Protein 7QF9 (pdb70)

Nearest PDB structures (foldseek):
  5tb5-assembly1_B  TM=9.955E-01  e=6.809E-29  Homo sapiens
  4jhp-assembly1_B  TM=9.923E-01  e=3.975E-28  Homo sapiens
  5e80-assembly2_A  TM=9.710E-01  e=2.250E-28  Homo sapiens
  5t4x-assembly1_A  TM=9.812E-01  e=1.956E-27  Mus musculus
  5x74-assembly1_A  TM=9.659E-01  e=1.649E-27  Homo sapiens

Radius of gyration: 21.94 Å; Cα contacts (8 Å, |Δi|>4): 778; chains: 3; bounding bo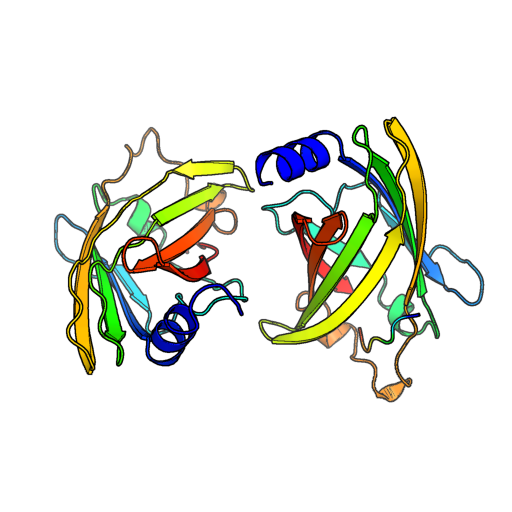x: 53×42×58 Å

Secondary structure (P-SEA, 3-state):
caaaaaaaaaacccccccccccccccccccccccccccccbbbbbbbcccccccbbbbbbbbccccccccccbbbbbbccccccbbbbbbbccccccbbbbbbbbbbbcccccccccccccccbbbbbbbbccccccbbbbbbbbcc/ccccaaaaaaaaaccccbbbbcccccccccccccccccccccbbbbbbbcccccccbbbbbbbbcccccccccbbbbbbbccccccbbbbbbbccccccbbbbbbbbbbbcccccccccccccccbbbbbbbbccccccbbbbbbbbcc/cccccc

Structure (mmCIF, N/CA/C/O backbone):
data_7QF9
#
_entry.id   7QF9
#
_cell.length_a   34.626
_cell.length_b   82.789
_cell.length_c   112.467
_cell.angle_alpha   90.000
_cell.angle_beta   90.000
_cell.angle_gamma   90.000
#
_symmetry.space_group_name_H-M   'P 21 21 21'
#
loop_
_entity.id
_entity.type
_entity.pdbx_description
1 polymer "Retinal rod rhodopsin-sensitive cGMP 3',5'-cyclic phosphodiesterase subunit delta"
2 polymer 'HRas peptide'
3 non-polymer FARNESYL
4 non-polymer O-METHYLCYSTEINE
5 non-polymer 1,2-ETHANEDIOL
6 water water
#
loop_
_atom_site.group_PDB
_atom_site.id
_atom_site.type_symbol
_atom_site.label_atom_id
_atom_site.label_alt_id
_atom_site.label_comp_id
_atom_site.label_asym_id
_atom_site.label_entity_id
_atom_site.label_seq_id
_atom_site.pdbx_PDB_ins_code
_atom_site.Cartn_x
_atom_site.Cartn_y
_atom_site.Cartn_z
_atom_site.occupancy
_atom_site.B_iso_or_equiv
_atom_site.auth_seq_id
_atom_site.auth_comp_id
_atom_site.auth_asym_id
_atom_site.auth_atom_id
_atom_site.pdbx_PDB_model_num
ATOM 1 N N . SER A 1 1 ? 13.251 32.911 -23.418 1.000 82.146 2 SER BBB N 1
ATOM 2 C CA . SER A 1 1 ? 12.755 33.780 -24.523 1.000 86.753 2 SER BBB CA 1
ATOM 3 C C . SER A 1 1 ? 12.091 35.030 -23.940 1.000 87.439 2 SER BBB C 1
ATOM 4 O O . SER A 1 1 ? 12.186 35.239 -22.713 1.000 98.178 2 SER BBB O 1
ATOM 7 N N . ALA A 1 2 ? 11.446 35.822 -24.802 1.000 91.686 3 ALA BBB N 1
ATOM 8 C CA . ALA A 1 2 ? 10.814 37.098 -24.394 1.000 93.750 3 ALA BBB CA 1
ATOM 9 C C . ALA A 1 2 ? 9.719 36.825 -23.358 1.000 95.795 3 ALA BBB C 1
ATOM 10 O O . ALA A 1 2 ? 9.691 37.529 -22.329 1.000 96.822 3 ALA BBB O 1
ATOM 12 N N . LYS A 1 3 ? 8.854 35.842 -23.626 1.000 91.441 4 LYS BBB N 1
ATOM 13 C CA . LYS A 1 3 ? 7.905 35.352 -22.591 1.000 86.316 4 LYS BBB CA 1
ATOM 14 C C . LYS A 1 3 ? 8.697 34.894 -21.361 1.000 85.291 4 LYS BBB C 1
ATOM 15 O O . LYS A 1 3 ? 9.718 34.197 -21.525 1.000 84.028 4 LYS BBB O 1
ATOM 17 N N . ASP A 1 4 ? 8.211 35.283 -20.179 1.000 76.047 5 ASP BBB N 1
ATOM 18 C CA . ASP A 1 4 ? 9.003 35.385 -18.923 1.000 69.277 5 ASP BBB CA 1
ATOM 19 C C . ASP A 1 4 ? 9.987 34.221 -18.773 1.000 66.104 5 ASP BBB C 1
ATOM 20 O O . ASP A 1 4 ? 9.598 33.054 -18.991 1.000 59.920 5 ASP BBB O 1
ATOM 25 N N A GLU A 1 5 ? 11.231 34.540 -18.399 0.500 60.118 6 GLU BBB N 1
ATOM 26 N N B GLU A 1 5 ? 11.228 34.555 -18.403 0.500 60.146 6 GLU BBB N 1
ATOM 27 C CA A GLU A 1 5 ? 12.177 33.513 -17.886 0.500 59.482 6 GLU BBB CA 1
ATOM 28 C CA B GLU A 1 5 ? 12.207 33.572 -17.864 0.500 59.567 6 GLU BBB CA 1
ATOM 29 C C A GLU A 1 5 ? 11.654 32.951 -16.560 0.500 52.530 6 GLU BBB C 1
ATOM 30 C C B GLU A 1 5 ? 11.671 32.973 -16.559 0.500 52.681 6 GLU BBB C 1
ATOM 31 O O A GLU A 1 5 ? 12.122 31.868 -16.156 0.500 47.780 6 GLU BBB O 1
ATOM 32 O O B GLU A 1 5 ? 12.144 31.886 -16.172 0.500 47.745 6 GLU BBB O 1
ATOM 43 N N . ARG A 1 6 ? 10.727 33.661 -15.911 1.000 51.703 7 ARG BBB N 1
ATOM 44 C CA . ARG A 1 6 ? 10.106 33.154 -14.659 1.000 53.924 7 ARG BBB CA 1
ATOM 45 C C . ARG A 1 6 ? 9.389 31.830 -14.938 1.000 46.123 7 ARG BBB C 1
ATOM 46 O O . ARG A 1 6 ? 9.535 30.899 -14.122 1.000 47.159 7 ARG BBB O 1
ATOM 54 N N . ALA A 1 7 ? 8.643 31.752 -16.044 1.000 45.133 8 ALA BBB N 1
ATOM 55 C CA . ALA A 1 7 ? 7.967 30.495 -16.442 1.000 47.328 8 ALA BBB CA 1
ATOM 56 C C . ALA A 1 7 ? 8.998 29.363 -16.487 1.000 44.657 8 ALA BBB C 1
ATOM 57 O O . ALA A 1 7 ? 8.706 28.270 -15.962 1.000 43.230 8 ALA BBB O 1
ATOM 59 N N . ARG A 1 8 ? 10.162 29.626 -17.086 1.000 42.736 9 ARG BBB N 1
ATOM 60 C CA . ARG A 1 8 ? 11.225 28.588 -17.161 1.000 44.605 9 ARG BBB CA 1
ATOM 61 C C . ARG A 1 8 ? 11.800 28.368 -15.759 1.000 37.391 9 ARG BBB C 1
ATOM 62 O O . ARG A 1 8 ? 12.110 27.209 -15.423 1.000 36.950 9 ARG BBB O 1
ATOM 70 N N . GLU A 1 9 ? 11.934 29.441 -14.974 1.000 37.079 10 GLU BBB N 1
ATOM 71 C CA . GLU A 1 9 ? 12.406 29.313 -13.570 1.000 40.278 10 GLU BBB CA 1
ATOM 72 C C . GLU A 1 9 ? 11.456 28.401 -12.787 1.000 35.267 10 GLU BBB C 1
ATOM 73 O O . GLU A 1 9 ? 11.946 27.472 -12.116 1.000 32.321 10 GLU BBB O 1
ATOM 79 N N . ILE A 1 10 ? 10.149 28.664 -12.866 1.000 31.762 11 ILE BBB N 1
ATOM 80 C CA . ILE A 1 10 ? 9.151 27.833 -12.130 1.000 32.522 11 ILE BBB CA 1
ATOM 81 C C . ILE A 1 10 ? 9.312 26.373 -12.563 1.000 32.909 11 ILE BBB C 1
ATOM 82 O O . ILE A 1 10 ? 9.339 25.489 -11.684 1.000 29.365 11 ILE BBB O 1
ATOM 87 N N . LEU A 1 11 ? 9.415 26.137 -13.873 1.000 31.783 12 LEU BBB N 1
ATOM 88 C CA . LEU A 1 11 ? 9.449 24.748 -14.403 1.000 33.276 12 LEU BBB CA 1
ATOM 89 C C . LEU A 1 11 ? 10.677 24.020 -13.845 1.000 32.874 12 LEU BBB C 1
ATOM 90 O O . LEU A 1 11 ? 10.532 22.858 -13.418 1.000 34.302 12 LEU BBB O 1
ATOM 95 N N . ARG A 1 12 ? 11.840 24.676 -13.847 1.000 38.686 13 ARG BBB N 1
ATOM 96 C CA . ARG A 1 12 ? 13.089 24.001 -13.404 1.000 39.745 13 ARG BBB CA 1
ATOM 97 C C . ARG A 1 12 ? 12.985 23.668 -11.913 1.000 34.578 13 ARG BBB C 1
ATOM 98 O O . ARG A 1 12 ? 13.570 22.651 -11.493 1.000 35.135 13 ARG BBB O 1
ATOM 106 N N . GLY A 1 13 ? 12.269 24.495 -11.145 1.000 31.561 14 GLY BBB N 1
ATOM 107 C CA . GLY A 1 13 ? 12.121 24.272 -9.693 1.000 32.514 14 GLY BBB CA 1
ATOM 108 C C . GLY A 1 13 ? 10.935 23.387 -9.355 1.000 33.642 14 GLY BBB C 1
ATOM 109 O O . GLY A 1 13 ? 10.778 23.036 -8.168 1.000 32.687 14 GLY BBB O 1
ATOM 110 N N . PHE A 1 14 ? 10.121 23.037 -10.354 1.000 34.296 15 PHE BBB N 1
ATOM 111 C CA . PHE A 1 14 ? 8.857 22.295 -10.115 1.000 32.902 15 PHE BBB CA 1
ATOM 112 C C . PHE A 1 14 ? 9.111 20.795 -10.286 1.000 38.089 15 PHE BBB C 1
ATOM 113 O O . PHE A 1 14 ? 9.802 20.378 -11.236 1.000 37.644 15 PHE BBB O 1
ATOM 121 N N . LYS A 1 15 ? 8.544 20.018 -9.361 1.000 37.248 16 LYS BBB N 1
ATOM 122 C CA . LYS A 1 15 ? 8.568 18.537 -9.459 1.000 39.093 16 LYS BBB CA 1
ATOM 123 C C . LYS A 1 15 ? 7.195 18.001 -9.048 1.000 38.065 16 LYS BBB C 1
ATOM 124 O O . LYS A 1 15 ? 6.667 18.433 -8.005 1.000 38.138 16 LYS BBB O 1
ATOM 130 N N . LEU A 1 16 ? 6.652 17.089 -9.856 1.000 38.640 17 LEU BBB N 1
ATOM 131 C CA . LEU A 1 16 ? 5.478 16.298 -9.407 1.000 38.434 17 LEU BBB CA 1
ATOM 132 C C . LEU A 1 16 ? 6.000 15.000 -8.790 1.000 36.672 17 LEU BBB C 1
ATOM 133 O O . LEU A 1 16 ? 6.591 14.179 -9.520 1.000 39.168 17 LEU BBB O 1
ATOM 138 N N . ASN A 1 17 ? 5.787 14.850 -7.481 1.000 33.080 18 ASN BBB N 1
ATOM 139 C CA . ASN A 1 17 ? 6.442 13.757 -6.715 1.000 34.669 18 ASN BBB CA 1
ATOM 140 C C . ASN A 1 17 ? 5.661 12.456 -6.915 1.000 37.668 18 ASN BBB C 1
ATOM 141 O O . ASN A 1 17 ? 6.283 11.423 -7.231 1.000 37.976 18 ASN BBB O 1
ATOM 146 N N . TRP A 1 18 ? 4.342 12.520 -6.729 1.000 36.314 19 TRP BBB N 1
ATOM 147 C CA . TRP A 1 18 ? 3.504 11.303 -6.887 1.000 33.278 19 TRP BBB CA 1
ATOM 148 C C . TRP A 1 18 ? 2.063 11.729 -7.164 1.000 35.839 19 TRP BBB C 1
ATOM 149 O O . TRP A 1 18 ? 1.721 12.911 -6.955 1.000 28.834 19 TRP BBB O 1
ATOM 160 N N . MET A 1 19 ? 1.277 10.759 -7.629 1.000 31.434 20 MET BBB N 1
ATOM 161 C CA . MET A 1 19 ? -0.140 11.011 -7.991 1.000 33.584 20 MET BBB CA 1
ATOM 162 C C . MET A 1 19 ? -0.949 9.779 -7.583 1.000 36.583 20 MET BBB C 1
ATOM 163 O O . MET A 1 19 ? -0.437 8.648 -7.708 1.000 34.666 20 MET BBB O 1
ATOM 168 N N . ASN A 1 20 ? -2.167 10.040 -7.107 1.000 33.858 21 ASN BBB N 1
ATOM 169 C CA . ASN A 1 20 ? -3.096 8.950 -6.711 1.000 34.696 21 ASN BBB CA 1
ATOM 170 C C . ASN A 1 20 ? -4.401 9.113 -7.491 1.000 35.693 21 ASN BBB C 1
ATOM 171 O O . ASN A 1 20 ? -4.772 10.259 -7.812 1.000 34.412 21 ASN BBB O 1
ATOM 176 N N . LEU A 1 21 ? -5.052 7.980 -7.764 1.000 31.269 22 LEU BBB N 1
ATOM 177 C CA . LEU A 1 21 ? -6.491 7.968 -8.133 1.000 31.416 22 LEU BBB CA 1
ATOM 178 C C . LEU A 1 21 ? -7.249 7.146 -7.090 1.000 33.546 22 LEU BBB C 1
ATOM 179 O O . LEU A 1 21 ? -6.901 5.966 -6.886 1.000 31.624 22 LEU BBB O 1
ATOM 184 N N . ARG A 1 22 ? -8.240 7.789 -6.470 1.000 32.585 23 ARG BBB N 1
ATOM 185 C CA . ARG A 1 22 ? -9.030 7.135 -5.396 1.000 40.026 23 ARG BBB CA 1
ATOM 186 C C . ARG A 1 22 ? -10.484 6.992 -5.847 1.000 36.379 23 ARG BBB C 1
ATOM 187 O O . ARG A 1 22 ? -10.973 7.860 -6.595 1.000 41.292 23 ARG BBB O 1
ATOM 195 N N . ASP A 1 23 ? -11.124 5.920 -5.378 1.000 42.023 24 ASP BBB N 1
ATOM 196 C CA . ASP A 1 23 ? -12.608 5.848 -5.359 1.000 39.538 24 ASP BBB CA 1
ATOM 197 C C . ASP A 1 23 ? -13.139 6.957 -4.447 1.000 34.769 24 ASP BBB C 1
ATOM 198 O O . ASP A 1 23 ? -12.904 6.885 -3.224 1.000 40.357 24 ASP BBB O 1
ATOM 203 N N . ALA A 1 24 ? -13.827 7.944 -5.026 1.000 38.853 25 ALA BBB N 1
ATOM 204 C CA . ALA A 1 24 ? -14.308 9.113 -4.252 1.000 41.195 25 ALA BBB CA 1
ATOM 205 C C . ALA A 1 24 ? -15.273 8.672 -3.145 1.000 48.636 25 ALA BBB C 1
ATOM 206 O O . ALA A 1 24 ? -15.374 9.395 -2.135 1.000 43.279 25 ALA BBB O 1
ATOM 208 N N . GLU A 1 25 ? -15.960 7.540 -3.327 1.000 47.023 26 GLU BBB N 1
ATOM 209 C CA . GLU A 1 25 ? -17.007 7.109 -2.361 1.000 53.692 26 GLU BBB CA 1
ATOM 210 C C . GLU A 1 25 ? -16.393 6.350 -1.181 1.000 50.617 26 GLU BBB C 1
ATOM 211 O O . GLU A 1 25 ? -16.916 6.493 -0.058 1.000 49.902 26 GLU BBB O 1
ATOM 217 N N . THR A 1 26 ? -15.335 5.572 -1.425 1.000 50.611 27 THR BBB N 1
ATOM 218 C CA . THR A 1 26 ? -14.747 4.695 -0.376 1.000 51.315 27 THR BBB CA 1
ATOM 219 C C . THR A 1 26 ? -13.345 5.149 0.039 1.000 49.155 27 THR BBB C 1
ATOM 220 O O . THR A 1 26 ? -12.963 4.882 1.196 1.000 48.970 27 THR BBB O 1
ATOM 224 N N . GLY A 1 27 ? -12.608 5.795 -0.867 1.000 47.505 28 GLY BBB N 1
ATOM 225 C CA . GLY A 1 27 ? -11.233 6.236 -0.560 1.000 47.155 28 GLY BBB CA 1
ATOM 226 C C . GLY A 1 27 ? -10.188 5.182 -0.883 1.000 45.404 28 GLY BBB C 1
ATOM 227 O O . GLY A 1 27 ? -8.997 5.464 -0.642 1.000 45.084 28 GLY BBB O 1
ATOM 228 N N . LYS A 1 28 ? -10.587 4.024 -1.415 1.000 46.162 29 LYS BBB N 1
ATOM 229 C CA . LYS A 1 28 ? -9.574 3.055 -1.910 1.000 48.873 29 LYS BBB CA 1
ATOM 230 C C . LYS A 1 28 ? -8.691 3.694 -2.986 1.000 40.851 29 LYS BBB C 1
ATOM 231 O O . LYS A 1 28 ? -9.233 4.291 -3.937 1.000 34.619 29 LYS BBB O 1
ATOM 237 N N . ILE A 1 29 ? -7.375 3.548 -2.808 1.000 36.155 30 ILE BBB N 1
ATOM 238 C CA . ILE A 1 29 ? -6.376 3.937 -3.846 1.000 43.633 30 ILE BBB CA 1
ATOM 239 C C . ILE A 1 29 ? -6.424 2.902 -4.972 1.000 46.172 30 ILE BBB C 1
ATOM 240 O O . ILE A 1 29 ? -6.106 1.725 -4.711 1.000 47.226 30 ILE BBB O 1
ATOM 245 N N . LEU A 1 30 ? -6.808 3.341 -6.174 1.000 44.975 31 LEU BBB N 1
ATOM 246 C CA . LEU A 1 30 ? -6.969 2.397 -7.312 1.000 47.677 31 LEU BBB CA 1
ATOM 247 C C . LEU A 1 30 ? -5.698 2.374 -8.163 1.000 46.596 31 LEU BBB C 1
ATOM 248 O O . LEU A 1 30 ? -5.441 1.356 -8.834 1.000 43.184 31 LEU BBB O 1
ATOM 253 N N . TRP A 1 31 ? -4.943 3.473 -8.133 1.000 39.043 32 TRP BBB N 1
ATOM 254 C CA . TRP A 1 31 ? -3.785 3.643 -9.046 1.000 37.625 32 TRP BBB CA 1
ATOM 255 C C . TRP A 1 31 ? -2.851 4.667 -8.404 1.000 39.983 32 TRP BBB C 1
ATOM 256 O O . TRP A 1 31 ? -3.337 5.673 -7.851 1.000 32.280 32 TRP BBB O 1
ATOM 267 N N . GLN A 1 32 ? -1.553 4.380 -8.492 1.000 39.872 33 GLN BBB N 1
ATOM 268 C CA . GLN A 1 32 ? -0.556 5.340 -7.960 1.000 43.199 33 GLN BBB CA 1
ATOM 269 C C . GLN A 1 32 ? 0.660 5.359 -8.884 1.000 43.284 33 GLN BBB C 1
ATOM 270 O O . GLN A 1 32 ? 1.042 4.304 -9.426 1.000 44.971 33 GLN BBB O 1
ATOM 276 N N . GLY A 1 33 ? 1.225 6.558 -9.035 1.000 41.693 34 GLY BBB N 1
ATOM 277 C CA . GLY A 1 33 ? 2.442 6.735 -9.845 1.000 43.003 34 GLY BBB CA 1
ATOM 278 C C . GLY A 1 33 ? 3.410 7.630 -9.101 1.000 45.957 34 GLY BBB C 1
ATOM 279 O O . GLY A 1 33 ? 2.960 8.468 -8.294 1.000 36.223 34 GLY BBB O 1
ATOM 280 N N . THR A 1 34 ? 4.699 7.440 -9.380 1.000 46.611 35 THR BBB N 1
ATOM 281 C CA . THR A 1 34 ? 5.751 8.336 -8.834 1.000 51.541 35 THR BBB CA 1
ATOM 282 C C . THR A 1 34 ? 6.551 8.986 -9.963 1.000 46.782 35 THR BBB C 1
ATOM 283 O O . THR A 1 34 ? 7.547 9.672 -9.664 1.000 50.163 35 THR BBB O 1
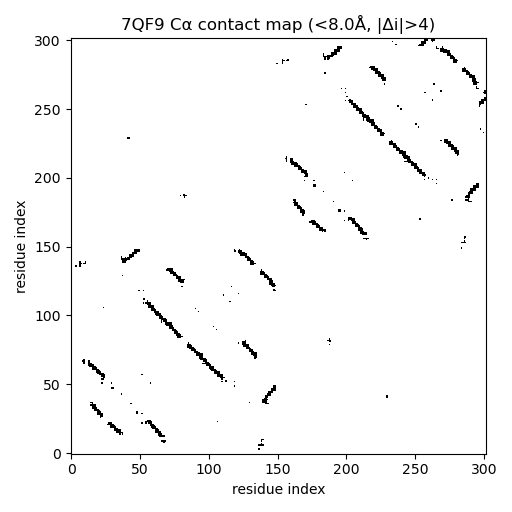ATOM 287 N N . GLU A 1 35 ? 6.122 8.775 -11.209 1.000 47.147 36 GLU BBB N 1
ATOM 288 C CA . GLU A 1 35 ? 6.840 9.384 -12.358 1.000 47.957 36 GLU BBB CA 1
ATOM 289 C C . GLU A 1 35 ? 6.305 10.800 -12.580 1.000 41.368 36 GLU BBB C 1
ATOM 290 O O . GLU A 1 35 ? 5.080 11.009 -12.483 1.000 40.428 36 GLU BBB O 1
ATOM 296 N N . ASP A 1 36 ? 7.224 11.725 -12.867 1.000 37.434 37 ASP BBB N 1
ATOM 297 C CA . ASP A 1 36 ? 6.848 13.143 -13.102 1.000 39.011 37 ASP BBB CA 1
ATOM 298 C C . ASP A 1 36 ? 6.126 13.255 -14.448 1.000 40.706 37 ASP BBB C 1
ATOM 299 O O . ASP A 1 36 ? 6.803 13.460 -15.476 1.000 38.774 37 ASP BBB O 1
ATOM 304 N N . LEU A 1 37 ? 4.797 13.125 -14.425 1.000 38.395 38 LEU BBB N 1
ATOM 305 C CA . LEU A 1 37 ? 3.985 13.164 -15.671 1.000 39.656 38 LEU BBB CA 1
ATOM 306 C C . LEU A 1 37 ? 3.826 14.609 -16.154 1.000 39.505 38 LEU BBB C 1
ATOM 307 O O . LEU A 1 37 ? 3.096 14.815 -17.144 1.000 43.015 38 LEU BBB O 1
ATOM 312 N N . SER A 1 38 ? 4.473 15.566 -15.483 1.000 34.960 39 SER BBB N 1
ATOM 313 C CA . SER A 1 38 ? 4.387 17.006 -15.847 1.000 35.788 39 SER BBB CA 1
ATOM 314 C C . SER A 1 38 ? 5.532 17.411 -16.780 1.000 37.924 39 SER BBB C 1
ATOM 315 O O . SER A 1 38 ? 5.494 18.543 -17.303 1.000 36.654 39 SER BBB O 1
ATOM 318 N N . VAL A 1 39 ? 6.516 16.529 -16.976 1.000 34.769 40 VAL BBB N 1
ATOM 319 C CA . VAL A 1 39 ? 7.704 16.854 -17.820 1.000 37.887 40 VAL BBB CA 1
ATOM 320 C C . VAL A 1 39 ? 7.236 17.098 -19.251 1.000 39.596 40 VAL BBB C 1
ATOM 321 O O . VAL A 1 39 ? 6.627 16.229 -19.871 1.000 37.646 40 VAL BBB O 1
ATOM 325 N N . PRO A 1 40 ? 7.502 18.297 -19.813 1.000 40.446 41 PRO BBB N 1
ATOM 326 C CA . PRO A 1 40 ? 7.089 18.585 -21.185 1.000 41.142 41 PRO BBB CA 1
ATOM 327 C C . PRO A 1 40 ? 7.978 17.896 -22.229 1.000 44.570 41 PRO BBB C 1
ATOM 328 O O . PRO A 1 40 ? 9.083 17.493 -21.913 1.000 39.494 41 PRO BBB O 1
ATOM 332 N N . GLY A 1 41 ? 7.436 17.785 -23.445 1.000 51.095 42 GLY BBB N 1
ATOM 333 C CA . GLY A 1 41 ? 8.223 17.468 -24.653 1.000 50.946 42 GLY BBB CA 1
ATOM 334 C C . GLY A 1 41 ? 8.298 15.975 -24.921 1.000 54.627 42 GLY BBB C 1
ATOM 335 O O . GLY A 1 41 ? 8.906 15.596 -25.941 1.000 52.317 42 GLY BBB O 1
ATOM 336 N N . VAL A 1 42 ? 7.711 15.150 -24.050 1.000 49.084 43 VAL BBB N 1
ATOM 337 C CA . VAL A 1 42 ? 7.644 13.679 -24.293 1.000 48.712 43 VAL BBB CA 1
ATOM 338 C C . VAL A 1 42 ? 6.211 13.216 -24.024 1.000 50.629 43 VAL BBB C 1
ATOM 339 O O . VAL A 1 42 ? 5.541 13.794 -23.145 1.000 41.999 43 VAL BBB O 1
ATOM 343 N N . GLU A 1 43 ? 5.778 12.204 -24.777 1.000 44.448 44 GLU BBB N 1
ATOM 344 C CA . GLU A 1 43 ? 4.452 11.576 -24.545 1.000 47.721 44 GLU BBB CA 1
ATOM 345 C C . GLU A 1 43 ? 4.595 10.545 -23.424 1.000 49.390 44 GLU BBB C 1
ATOM 346 O O . GLU A 1 43 ? 5.051 9.417 -23.696 1.000 46.717 44 GLU BBB O 1
ATOM 352 N N . HIS A 1 44 ? 4.216 10.948 -22.210 1.000 40.231 45 HIS BBB N 1
ATOM 353 C CA . HIS A 1 44 ? 4.123 10.003 -21.067 1.000 39.401 45 HIS BBB CA 1
ATOM 354 C C . HIS A 1 44 ? 3.039 8.956 -21.329 1.000 41.217 45 HIS BBB C 1
ATOM 355 O O . HIS A 1 44 ? 2.109 9.212 -22.120 1.000 38.641 45 HIS BBB O 1
ATOM 362 N N . GLU A 1 45 ? 3.191 7.814 -20.655 1.000 39.387 46 GLU BBB N 1
ATOM 363 C CA . GLU A 1 45 ? 2.141 6.765 -20.623 1.000 43.854 46 GLU BBB CA 1
ATOM 364 C C . GLU A 1 45 ? 1.675 6.576 -19.178 1.000 44.535 46 GLU BBB C 1
ATOM 365 O O . GLU A 1 45 ? 2.507 6.644 -18.252 1.000 44.964 46 GLU BBB O 1
ATOM 371 N N . ALA A 1 46 ? 0.370 6.346 -19.025 1.000 42.499 47 ALA BBB N 1
ATOM 372 C CA . ALA A 1 46 ? -0.221 5.938 -17.730 1.000 39.996 47 ALA BBB CA 1
ATOM 373 C C . ALA A 1 46 ? -1.065 4.683 -17.958 1.000 42.098 47 ALA BBB C 1
ATOM 374 O O . ALA A 1 46 ? -1.936 4.692 -18.852 1.000 44.629 47 ALA BBB O 1
ATOM 376 N N . ARG A 1 47 ? -0.791 3.648 -17.164 1.000 44.047 48 ARG BBB N 1
ATOM 377 C CA . ARG A 1 47 ? -1.580 2.392 -17.228 1.000 47.704 48 ARG BBB CA 1
ATOM 378 C C . ARG A 1 47 ? -2.379 2.261 -15.932 1.000 45.739 48 ARG BBB C 1
ATOM 379 O O . ARG A 1 47 ? -1.799 1.929 -14.879 1.000 46.430 48 ARG BBB O 1
ATOM 387 N N A VAL A 1 48 ? -3.684 2.522 -16.038 0.500 43.073 49 VAL BBB N 1
ATOM 388 N N B VAL A 1 48 ? -3.684 2.524 -16.020 0.500 43.709 49 VAL BBB N 1
ATOM 389 C CA A VAL A 1 48 ? -4.604 2.521 -14.862 0.500 43.635 49 VAL BBB CA 1
ATOM 390 C CA B VAL A 1 48 ? -4.551 2.498 -14.806 0.500 44.745 49 VAL BBB CA 1
ATOM 391 C C A VAL A 1 48 ? -5.503 1.295 -14.976 0.500 46.942 49 VAL BBB C 1
ATOM 392 C C B VAL A 1 48 ? -5.532 1.341 -14.960 0.500 47.208 49 VAL BBB C 1
ATOM 393 O O A VAL A 1 48 ? -5.827 0.863 -16.080 0.500 47.346 49 VAL BBB O 1
ATOM 394 O O B VAL A 1 48 ? -5.944 1.013 -16.071 0.500 46.067 49 VAL BBB O 1
ATOM 401 N N . PRO A 1 49 ? -5.929 0.689 -13.845 1.000 49.011 50 PRO BBB N 1
ATOM 402 C CA . PRO A 1 49 ? -6.827 -0.461 -13.920 1.000 50.314 50 PRO BBB CA 1
ATOM 403 C C . PRO A 1 49 ? -8.194 -0.087 -14.506 1.000 50.451 50 PRO BBB C 1
ATOM 404 O O . PRO A 1 49 ? -8.745 0.939 -14.146 1.000 46.000 50 PRO BBB O 1
ATOM 408 N N . LYS A 1 50 ? -8.686 -0.956 -15.392 1.000 47.988 51 LYS BBB N 1
ATOM 409 C CA . LYS A 1 50 ? -9.999 -0.764 -16.065 1.000 48.120 51 LYS BBB CA 1
ATOM 410 C C . LYS A 1 50 ? -11.110 -0.569 -15.028 1.000 48.812 51 LYS BBB C 1
ATOM 411 O O . LYS A 1 50 ? -12.114 0.089 -15.368 1.000 41.969 51 LYS BBB O 1
ATOM 417 N N . LYS A 1 51 ? -10.945 -1.116 -13.821 1.000 47.926 52 LYS BBB N 1
ATOM 418 C CA . LYS A 1 51 ? -12.002 -1.018 -12.778 1.000 49.629 52 LYS BBB CA 1
ATOM 419 C C . LYS A 1 51 ? -12.291 0.451 -12.455 1.000 48.208 52 LYS BBB C 1
ATOM 420 O O . LYS A 1 51 ? -13.378 0.723 -11.909 1.000 47.385 52 LYS BBB O 1
ATOM 426 N N . ILE A 1 52 ? -11.368 1.365 -12.765 1.000 45.765 53 ILE BBB N 1
ATOM 427 C CA . ILE A 1 52 ? -11.607 2.800 -12.431 1.000 45.954 53 ILE BBB CA 1
ATOM 428 C C . ILE A 1 52 ? -12.870 3.292 -13.147 1.000 46.863 53 ILE BBB C 1
ATOM 429 O O . ILE A 1 52 ? -13.564 4.158 -12.579 1.000 41.724 53 ILE BBB O 1
ATOM 434 N N . LEU A 1 53 ? -13.157 2.763 -14.340 1.000 42.038 54 LEU BBB N 1
ATOM 435 C CA . LEU A 1 53 ? -14.349 3.189 -15.122 1.000 46.619 54 LEU BBB CA 1
ATOM 436 C C . LEU A 1 53 ? -15.634 2.799 -14.380 1.000 44.189 54 LEU BBB C 1
ATOM 437 O O . LEU A 1 53 ? -16.707 3.299 -14.769 1.000 46.639 54 LEU BBB O 1
ATOM 442 N N . LYS A 1 54 ? -15.524 1.946 -13.355 1.000 46.426 55 LYS BBB N 1
ATOM 443 C CA . LYS A 1 54 ? -16.676 1.477 -12.535 1.000 54.247 55 LYS BBB CA 1
ATOM 444 C C . LYS A 1 54 ? -17.114 2.551 -11.534 1.000 59.759 55 LYS BBB C 1
ATOM 445 O O . LYS A 1 54 ? -18.276 2.502 -11.086 1.000 49.570 55 LYS BBB O 1
ATOM 451 N N . CYS A 1 55 ? -16.215 3.475 -11.186 1.000 52.840 56 CYS BBB N 1
ATOM 452 C CA . CYS A 1 55 ? -16.453 4.437 -10.077 1.000 52.542 56 CYS BBB CA 1
ATOM 453 C C . CYS A 1 55 ? -17.435 5.527 -10.515 1.000 50.496 56 CYS BBB C 1
ATOM 454 O O . CYS A 1 55 ? -17.401 5.931 -11.694 1.000 45.205 56 CYS BBB O 1
ATOM 457 N N . LYS A 1 56 ? -18.270 5.978 -9.575 1.000 44.160 57 LYS BBB N 1
ATOM 458 C CA . LYS A 1 56 ? -19.201 7.109 -9.831 1.000 48.568 57 LYS BBB CA 1
ATOM 459 C C . LYS A 1 56 ? -18.411 8.419 -9.870 1.000 44.549 57 LYS BBB C 1
ATOM 460 O O . LYS A 1 56 ? -18.782 9.321 -10.646 1.000 52.839 57 LYS BBB O 1
ATOM 462 N N . ALA A 1 57 ? -17.359 8.511 -9.054 1.000 48.264 58 ALA BBB N 1
ATOM 463 C CA . ALA A 1 57 ? -16.447 9.677 -9.080 1.000 41.221 58 ALA BBB CA 1
ATOM 464 C C . ALA A 1 57 ? -15.082 9.215 -8.576 1.000 40.420 58 ALA BBB C 1
ATOM 465 O O . ALA A 1 57 ? -14.999 8.224 -7.823 1.000 39.734 58 ALA BBB O 1
ATOM 467 N N A VAL A 1 58 ? -14.037 9.917 -9.015 0.500 37.693 59 VAL BBB N 1
ATOM 468 N N B VAL A 1 58 ? -14.044 9.953 -8.976 0.500 37.492 59 VAL BBB N 1
ATOM 469 C CA A VAL A 1 58 ? -12.661 9.605 -8.534 0.500 37.131 59 VAL BBB CA 1
ATOM 470 C CA B VAL A 1 58 ? -12.637 9.619 -8.608 0.500 36.700 59 VAL BBB CA 1
ATOM 471 C C A VAL A 1 58 ? -12.062 10.886 -7.953 0.500 32.879 59 VAL BBB C 1
ATOM 472 C C B VAL A 1 58 ? -11.984 10.872 -8.019 0.500 32.697 59 VAL BBB C 1
ATOM 473 O O A VAL A 1 58 ? -12.379 11.992 -8.435 0.500 34.914 59 VAL BBB O 1
ATOM 474 O O B VAL A 1 58 ? -12.189 11.971 -8.572 0.500 33.940 59 VAL BBB O 1
ATOM 481 N N . SER A 1 59 ? -11.226 10.685 -6.934 1.000 32.490 60 SER BBB N 1
ATOM 482 C CA . SER A 1 59 ? -10.438 11.775 -6.307 1.000 32.471 60 SER BBB CA 1
ATOM 483 C C . SER A 1 59 ? -8.989 11.603 -6.765 1.000 29.772 60 SER BBB C 1
ATOM 484 O O . SER A 1 59 ? -8.402 10.529 -6.527 1.000 29.127 60 SER BBB O 1
ATOM 487 N N . ARG A 1 60 ? -8.459 12.638 -7.419 1.000 28.474 61 ARG BBB N 1
ATOM 488 C CA . ARG A 1 60 ? -7.065 12.603 -7.929 1.000 28.067 61 ARG BBB CA 1
ATOM 489 C C . ARG A 1 60 ? -6.206 13.468 -7.006 1.000 28.863 61 ARG BBB C 1
ATOM 490 O O . ARG A 1 60 ? -6.533 14.657 -6.814 1.000 28.835 61 ARG BBB O 1
ATOM 498 N N . GLU A 1 61 ? -5.153 12.861 -6.456 1.000 25.108 62 GLU BBB N 1
ATOM 499 C CA . GLU A 1 61 ? -4.187 13.609 -5.611 1.000 28.334 62 GLU BBB CA 1
ATOM 500 C C . GLU A 1 61 ? -2.911 13.852 -6.419 1.000 29.256 62 GLU BBB C 1
ATOM 501 O O . GLU A 1 61 ? -2.365 12.884 -6.988 1.000 28.731 62 GLU BBB O 1
ATOM 507 N N . LEU A 1 62 ? -2.480 15.115 -6.450 1.000 27.510 63 LEU BBB N 1
ATOM 508 C CA . LEU A 1 62 ? -1.171 15.500 -7.037 1.000 30.230 63 LEU BBB CA 1
ATOM 509 C C . LEU A 1 62 ? -0.308 16.067 -5.909 1.000 30.933 63 LEU BBB C 1
ATOM 510 O O . LEU A 1 62 ? -0.679 17.114 -5.342 1.000 31.225 63 LEU BBB O 1
ATOM 515 N N . ASN A 1 63 ? 0.794 15.378 -5.610 1.000 28.407 64 ASN BBB N 1
ATOM 516 C CA . ASN A 1 63 ? 1.797 15.905 -4.650 1.000 27.942 64 ASN BBB CA 1
ATOM 517 C C . ASN A 1 63 ? 2.952 16.503 -5.455 1.000 28.254 64 ASN BBB C 1
ATOM 518 O O . ASN A 1 63 ? 3.585 15.767 -6.239 1.000 29.519 64 ASN BBB O 1
ATOM 523 N N . PHE A 1 64 ? 3.194 17.799 -5.258 1.000 27.590 65 PHE BBB N 1
ATOM 524 C CA . PHE A 1 64 ? 4.180 18.529 -6.094 1.000 23.371 65 PHE BBB CA 1
ATOM 525 C C . PHE A 1 64 ? 5.053 19.390 -5.183 1.000 26.918 65 PHE BBB C 1
ATOM 526 O O . PHE A 1 64 ? 4.621 19.816 -4.092 1.000 26.240 65 PHE BBB O 1
ATOM 534 N N . SER A 1 65 ? 6.272 19.624 -5.669 1.000 28.537 66 SER BBB N 1
ATOM 535 C CA . SER A 1 65 ? 7.231 20.549 -5.015 1.000 29.639 66 SER BBB CA 1
ATOM 536 C C . SER A 1 65 ? 7.501 21.708 -5.974 1.000 30.029 66 SER BBB C 1
ATOM 537 O O . SER A 1 65 ? 7.510 21.487 -7.202 1.000 31.884 66 SER BBB O 1
ATOM 540 N N . SER A 1 66 ? 7.710 22.895 -5.403 1.000 29.414 67 SER BBB N 1
ATOM 541 C CA . SER A 1 66 ? 7.994 24.103 -6.218 1.000 29.380 67 SER BBB CA 1
ATOM 542 C C . SER A 1 66 ? 8.973 24.979 -5.436 1.000 28.105 67 SER BBB C 1
ATOM 543 O O . SER A 1 66 ? 8.598 25.484 -4.359 1.000 30.873 67 SER BBB O 1
ATOM 546 N N . THR A 1 67 ? 10.187 25.144 -5.963 1.000 26.412 68 THR BBB N 1
ATOM 547 C CA . THR A 1 67 ? 11.151 26.090 -5.345 1.000 32.741 68 THR BBB CA 1
ATOM 548 C C . THR A 1 67 ? 10.625 27.517 -5.518 1.000 29.863 68 THR BBB C 1
ATOM 549 O O . THR A 1 67 ? 10.825 28.340 -4.606 1.000 33.238 68 THR BBB O 1
ATOM 553 N N . GLU A 1 68 ? 9.975 27.778 -6.655 1.000 31.690 69 GLU BBB N 1
ATOM 554 C CA . GLU A 1 68 ? 9.526 29.153 -6.998 1.000 31.716 69 GLU BBB CA 1
ATOM 555 C C . GLU A 1 68 ? 8.131 29.394 -6.417 1.000 32.833 69 GLU BBB C 1
ATOM 556 O O . GLU A 1 68 ? 7.293 28.470 -6.423 1.000 26.332 69 GLU BBB O 1
ATOM 562 N N . GLN A 1 69 ? 7.927 30.622 -5.935 1.000 30.937 70 GLN BBB N 1
ATOM 563 C CA . GLN A 1 69 ? 6.572 31.102 -5.560 1.000 32.930 70 GLN BBB CA 1
ATOM 564 C C . GLN A 1 69 ? 5.675 31.097 -6.801 1.000 34.655 70 GLN BBB C 1
ATOM 565 O O . GLN A 1 69 ? 6.170 31.364 -7.914 1.000 33.660 70 GLN BBB O 1
ATOM 571 N N . MET A 1 70 ? 4.393 30.800 -6.581 1.000 31.269 71 MET BBB N 1
ATOM 572 C CA . MET A 1 70 ? 3.353 31.019 -7.621 1.000 34.015 71 MET BBB CA 1
ATOM 573 C C . MET A 1 70 ? 2.147 31.699 -6.969 1.000 34.829 71 MET BBB C 1
ATOM 574 O O . MET A 1 70 ? 1.777 31.312 -5.843 1.000 31.866 71 MET BBB O 1
ATOM 579 N N . GLU A 1 71 ? 1.567 32.671 -7.677 1.000 36.148 72 GLU BBB N 1
ATOM 580 C CA . GLU A 1 71 ? 0.449 33.470 -7.110 1.000 37.967 72 GLU BBB CA 1
ATOM 581 C C . GLU A 1 71 ? -0.868 32.711 -7.295 1.000 35.179 72 GLU BBB C 1
ATOM 582 O O . GLU A 1 71 ? -1.700 32.730 -6.367 1.000 36.834 72 GLU BBB O 1
ATOM 588 N N . LYS A 1 72 ? -1.045 32.066 -8.450 1.000 33.945 73 LYS BBB N 1
ATOM 589 C CA . LYS A 1 72 ? -2.318 31.356 -8.744 1.000 34.853 73 LYS BBB CA 1
ATOM 590 C C . LYS A 1 72 ? -1.993 30.120 -9.583 1.000 34.022 73 LYS BBB C 1
ATOM 591 O O . LYS A 1 72 ? -2.186 30.143 -10.816 1.000 31.571 73 LYS BBB O 1
ATOM 597 N N . PHE A 1 73 ? -1.512 29.086 -8.892 1.000 31.255 74 PHE BBB N 1
ATOM 598 C CA . PHE A 1 73 ? -1.199 27.795 -9.553 1.000 28.012 74 PHE BBB CA 1
ATOM 599 C C . PHE A 1 73 ? -2.522 27.152 -9.972 1.000 31.029 74 PHE BBB C 1
ATOM 600 O O . PHE A 1 73 ? -3.424 26.976 -9.130 1.000 25.944 74 PHE BBB O 1
ATOM 608 N N . ARG A 1 74 ? -2.607 26.819 -11.261 1.000 28.651 75 ARG BBB N 1
ATOM 609 C CA . ARG A 1 74 ? -3.827 26.174 -11.805 1.000 28.187 75 ARG BBB CA 1
ATOM 610 C C . ARG A 1 74 ? -3.407 25.337 -13.011 1.000 27.376 75 ARG BBB C 1
ATOM 611 O O . ARG A 1 74 ? -2.255 25.439 -13.477 1.000 26.917 75 ARG BBB O 1
ATOM 619 N N A LEU A 1 75 ? -4.352 24.537 -13.510 0.500 29.194 76 LEU BBB N 1
ATOM 620 N N B LEU A 1 75 ? -4.333 24.507 -13.496 0.500 29.317 76 LEU BBB N 1
ATOM 621 C CA A LEU A 1 75 ? -4.097 23.722 -14.726 0.500 28.737 76 LEU BBB CA 1
ATOM 622 C CA B LEU A 1 75 ? -4.077 23.753 -14.750 0.500 29.676 76 LEU BBB CA 1
ATOM 623 C C A LEU A 1 75 ? -5.368 23.678 -15.575 0.500 28.930 76 LEU BBB C 1
ATOM 624 C C B LEU A 1 75 ? -5.362 23.692 -15.576 0.500 29.313 76 LEU BBB C 1
ATOM 625 O O A LEU A 1 75 ? -6.481 23.801 -15.025 0.500 29.797 76 LEU BBB O 1
ATOM 626 O O B LEU A 1 75 ? -6.470 23.810 -15.014 0.500 30.306 76 LEU BBB O 1
ATOM 635 N N . GLU A 1 76 ? -5.157 23.512 -16.882 1.000 30.054 77 GLU BBB N 1
ATOM 636 C CA . GLU A 1 76 ? -6.259 23.250 -17.840 1.000 29.589 77 GLU BBB CA 1
ATOM 637 C C . GLU A 1 76 ? -5.959 21.902 -18.493 1.000 30.706 77 GLU BBB C 1
ATOM 638 O O . GLU A 1 76 ? -4.823 21.708 -18.971 1.000 31.641 77 GLU BBB O 1
ATOM 644 N N . GLN A 1 77 ? -6.956 21.016 -18.489 1.000 28.954 78 GLN BBB N 1
ATOM 645 C CA . GLN A 1 77 ? -6.772 19.654 -19.051 1.000 27.767 78 GLN BBB CA 1
ATOM 646 C C . GLN A 1 77 ? -7.800 19.458 -20.165 1.000 27.597 78 GLN BBB C 1
ATOM 647 O O . GLN A 1 77 ? -9.014 19.571 -19.902 1.000 34.570 78 GLN BBB O 1
ATOM 653 N N . LYS A 1 78 ? -7.285 19.174 -21.362 1.000 27.809 79 LYS BBB N 1
ATOM 654 C CA . LYS A 1 78 ? -8.142 18.716 -22.485 1.000 30.320 79 LYS BBB CA 1
ATOM 655 C C . LYS A 1 78 ? -7.978 17.201 -22.607 1.000 33.078 79 LYS BBB C 1
ATOM 656 O O . LYS A 1 78 ? -6.828 16.716 -22.625 1.000 30.004 79 LYS BBB O 1
ATOM 662 N N . VAL A 1 79 ? -9.116 16.508 -22.676 1.000 32.065 80 VAL BBB N 1
ATOM 663 C CA . VAL A 1 79 ? -9.127 15.028 -22.858 1.000 31.471 80 VAL BBB CA 1
ATOM 664 C C . VAL A 1 79 ? -9.446 14.743 -24.327 1.000 33.355 80 VAL BBB C 1
ATOM 665 O O . VAL A 1 79 ? -10.541 15.121 -24.789 1.000 32.103 80 VAL BBB O 1
ATOM 669 N N . TYR A 1 80 ? -8.495 14.106 -25.013 1.000 31.098 81 TYR BBB N 1
ATOM 670 C CA . TYR A 1 80 ? -8.617 13.832 -26.468 1.000 34.674 81 TYR BBB CA 1
ATOM 671 C C . TYR A 1 80 ? -8.877 12.342 -26.689 1.000 36.819 81 TYR BBB C 1
ATOM 672 O O . TYR A 1 80 ? -8.228 11.490 -26.050 1.000 31.458 81 TYR BBB O 1
ATOM 681 N N . PHE A 1 81 ? -9.816 12.064 -27.595 1.000 37.361 82 PHE BBB N 1
ATOM 682 C CA . PHE A 1 81 ? -9.994 10.702 -28.160 1.000 34.751 82 PHE BBB CA 1
ATOM 683 C C . PHE A 1 81 ? -9.705 10.745 -29.662 1.000 37.588 82 PHE BBB C 1
ATOM 684 O O . PHE A 1 81 ? -10.475 11.367 -30.419 1.000 34.615 82 PHE BBB O 1
ATOM 692 N N . LYS A 1 82 ? -8.608 10.094 -30.059 1.000 37.123 83 LYS BBB N 1
ATOM 693 C CA . LYS A 1 82 ? -8.130 10.069 -31.469 1.000 36.984 83 LYS BBB CA 1
ATOM 694 C C . LYS A 1 82 ? -8.116 11.489 -32.042 1.000 38.317 83 LYS BBB C 1
ATOM 695 O O . LYS A 1 82 ? -8.508 11.661 -33.214 1.000 43.077 83 LYS BBB O 1
ATOM 701 N N . GLY A 1 83 ? -7.676 12.457 -31.234 1.000 35.384 84 GLY BBB N 1
ATOM 702 C CA . GLY A 1 83 ? -7.470 13.841 -31.703 1.000 39.782 84 GLY BBB CA 1
ATOM 703 C C . GLY A 1 83 ? -8.730 14.682 -31.597 1.000 38.798 84 GLY BBB C 1
ATOM 704 O O . GLY A 1 83 ? -8.687 15.854 -32.019 1.000 43.365 84 GLY BBB O 1
ATOM 705 N N . GLN A 1 84 ? -9.814 14.117 -31.057 1.000 39.290 85 GLN BBB N 1
ATOM 706 C CA . GLN A 1 84 ? -11.058 14.895 -30.812 1.000 39.025 85 GLN BBB CA 1
ATOM 707 C C . GLN A 1 84 ? -11.116 15.272 -29.330 1.000 33.443 85 GLN BBB C 1
ATOM 708 O O . GLN A 1 84 ? -11.051 14.364 -28.478 1.000 36.296 85 GLN BBB O 1
ATOM 714 N N . CYS A 1 85 ? -11.234 16.572 -29.054 1.000 38.092 86 CYS BBB N 1
ATOM 715 C CA . CYS A 1 85 ? -11.327 17.062 -27.654 1.000 37.666 86 CYS BBB CA 1
ATOM 716 C C . CYS A 1 85 ? -12.718 16.731 -27.106 1.000 37.981 86 CYS BBB C 1
ATOM 717 O O . CYS A 1 85 ? -13.704 17.338 -27.570 1.000 42.860 86 CYS BBB O 1
ATOM 720 N N . LEU A 1 86 ? -12.776 15.794 -26.155 1.000 36.894 87 LEU BBB N 1
ATOM 721 C CA . LEU A 1 86 ? -14.071 15.351 -25.570 1.000 41.329 87 LEU BBB CA 1
ATOM 722 C C . LEU A 1 86 ? -14.404 16.207 -24.344 1.000 49.269 87 LEU BBB C 1
ATOM 723 O O . LEU A 1 86 ? -15.594 16.532 -24.159 1.000 42.364 87 LEU BBB O 1
ATOM 728 N N . GLU A 1 87 ? -13.392 16.544 -23.539 1.000 40.728 88 GLU BBB N 1
ATOM 729 C CA . GLU A 1 87 ? -13.643 17.219 -22.239 1.000 42.893 88 GLU BBB CA 1
ATOM 730 C C . GLU A 1 87 ? -12.581 18.298 -22.026 1.000 43.470 88 GLU BBB C 1
ATOM 731 O O . GLU A 1 87 ? -11.423 18.109 -22.450 1.000 33.963 88 GLU BBB O 1
ATOM 737 N N . GLU A 1 88 ? -13.006 19.385 -21.380 1.000 40.075 89 GLU BBB N 1
ATOM 738 C CA . GLU A 1 88 ? -12.065 20.448 -20.940 1.000 43.896 89 GLU BBB CA 1
ATOM 739 C C . GLU A 1 88 ? -12.265 20.682 -19.443 1.000 43.170 89 GLU BBB C 1
ATOM 740 O O . GLU A 1 88 ? -13.375 21.079 -19.035 1.000 40.244 89 GLU BBB O 1
ATOM 746 N N . TRP A 1 89 ? -11.203 20.432 -18.676 1.000 34.374 90 TRP BBB N 1
ATOM 747 C CA A TRP A 1 89 ? -11.257 20.577 -17.198 0.500 33.728 90 TRP BBB CA 1
ATOM 748 C CA B TRP A 1 89 ? -11.237 20.562 -17.195 0.500 34.421 90 TRP BBB CA 1
ATOM 749 C C . TRP A 1 89 ? -10.429 21.790 -16.768 1.000 35.002 90 TRP BBB C 1
ATOM 750 O O . TRP A 1 89 ? -9.419 22.095 -17.433 1.000 33.928 90 TRP BBB O 1
ATOM 771 N N . PHE A 1 90 ? -10.886 22.423 -15.689 1.000 33.345 91 PHE BBB N 1
ATOM 772 C CA . PHE A 1 90 ? -10.133 23.525 -15.040 1.000 32.752 91 PHE BBB CA 1
ATOM 773 C C . PHE A 1 90 ? -10.032 23.218 -13.547 1.000 36.521 91 PHE BBB C 1
ATOM 774 O O . PHE A 1 90 ? -11.053 22.916 -12.897 1.000 31.959 91 PHE BBB O 1
ATOM 782 N N . PHE A 1 91 ? -8.804 23.298 -13.034 1.000 30.427 92 PHE BBB N 1
ATOM 783 C CA . PHE A 1 91 ? -8.561 23.124 -11.580 1.000 32.238 92 PHE BBB CA 1
ATOM 784 C C . PHE A 1 91 ? -7.597 24.210 -11.105 1.000 31.544 92 PHE BBB C 1
ATOM 785 O O . PHE A 1 91 ? -6.592 24.489 -11.788 1.000 29.828 92 PHE BBB O 1
ATOM 793 N N . GLU A 1 92 ? -7.929 24.784 -9.947 1.000 31.583 93 GLU BBB N 1
ATOM 794 C CA . GLU A 1 92 ? -7.077 25.832 -9.330 1.000 33.257 93 GLU BBB CA 1
ATOM 795 C C . GLU A 1 92 ? -6.555 25.328 -7.984 1.000 33.384 93 GLU BBB C 1
ATOM 796 O O . GLU A 1 92 ? -7.356 24.834 -7.166 1.000 34.133 93 GLU BBB O 1
ATOM 802 N N . PHE A 1 93 ? -5.244 25.468 -7.785 1.000 31.971 94 PHE BBB N 1
ATOM 803 C CA . PHE A 1 93 ? -4.635 25.278 -6.444 1.000 33.960 94 PHE BBB CA 1
ATOM 804 C C . PHE A 1 93 ? -4.568 26.612 -5.696 1.000 31.971 94 PHE BBB C 1
ATOM 805 O O . PHE A 1 93 ? -4.950 26.658 -4.510 1.000 34.418 94 PHE BBB O 1
ATOM 813 N N . GLY A 1 94 ? -4.096 27.657 -6.380 1.000 32.549 95 GLY BBB N 1
ATOM 814 C CA . GLY A 1 94 ? -3.940 28.980 -5.747 1.000 32.041 95 GLY BBB CA 1
ATOM 815 C C . GLY A 1 94 ? -2.494 29.271 -5.396 1.000 32.838 95 GLY BBB C 1
ATOM 816 O O . GLY A 1 94 ? -1.587 28.861 -6.148 1.000 31.500 95 GLY BBB O 1
ATOM 817 N N . PHE A 1 95 ? -2.302 29.969 -4.275 1.000 31.467 96 PHE BBB N 1
ATOM 818 C CA . PHE A 1 95 ? -0.958 30.456 -3.872 1.000 29.898 96 PHE BB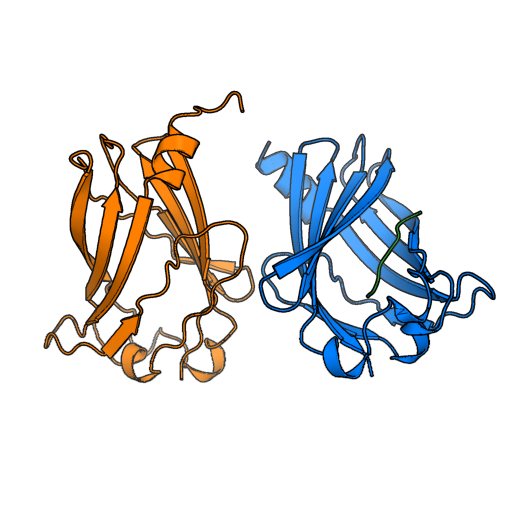B CA 1
ATOM 819 C C . PHE A 1 95 ? -0.068 29.261 -3.522 1.000 27.258 96 PHE BBB C 1
ATOM 820 O O . PHE A 1 95 ? -0.503 28.333 -2.811 1.000 25.644 96 PHE BBB O 1
ATOM 828 N N . VAL A 1 96 ? 1.166 29.315 -4.028 1.000 27.669 97 VAL BBB N 1
ATOM 829 C CA . VAL A 1 96 ? 2.176 28.252 -3.753 1.000 26.260 97 VAL BBB CA 1
ATOM 830 C C . VAL A 1 96 ? 3.344 28.913 -3.022 1.000 29.734 97 VAL BBB C 1
ATOM 831 O O . VAL A 1 96 ? 4.056 29.738 -3.631 1.000 27.528 97 VAL BBB O 1
ATOM 835 N N . ILE A 1 97 ? 3.507 28.543 -1.752 1.000 29.672 98 ILE BBB N 1
ATOM 836 C CA . ILE A 1 97 ? 4.666 29.027 -0.947 1.000 28.561 98 ILE BBB CA 1
ATOM 837 C C . ILE A 1 97 ? 5.945 28.544 -1.620 1.000 29.171 98 ILE BBB C 1
ATOM 838 O O . ILE A 1 97 ? 6.038 27.386 -2.022 1.000 28.371 98 ILE BBB O 1
ATOM 843 N N . PRO A 1 98 ? 6.974 29.408 -1.763 1.000 29.614 99 PRO BBB N 1
ATOM 844 C CA . PRO A 1 98 ? 8.249 28.953 -2.315 1.000 29.349 99 PRO BBB CA 1
ATOM 845 C C . PRO A 1 98 ? 8.867 27.838 -1.460 1.000 30.941 99 PRO BBB C 1
ATOM 846 O O . PRO A 1 98 ? 8.814 27.908 -0.244 1.000 29.750 99 PRO BBB O 1
ATOM 850 N N . ASN A 1 99 ? 9.431 26.842 -2.150 1.000 26.789 100 ASN BBB N 1
ATOM 851 C CA . ASN A 1 99 ? 10.161 25.700 -1.536 1.000 29.116 100 ASN BBB CA 1
ATOM 852 C C . ASN A 1 99 ? 9.184 24.767 -0.815 1.000 29.154 100 ASN BBB C 1
ATOM 853 O O . ASN A 1 99 ? 9.641 23.953 0.012 1.000 27.919 100 ASN BBB O 1
ATOM 858 N N . SER A 1 100 ? 7.892 24.891 -1.126 1.000 28.442 101 SER BBB N 1
ATOM 859 C CA . SER A 1 100 ? 6.827 24.091 -0.468 1.000 27.055 101 SER BBB CA 1
ATOM 860 C C . SER A 1 100 ? 6.666 22.750 -1.188 1.000 26.245 101 SER BBB C 1
ATOM 861 O O . SER A 1 100 ? 6.991 22.647 -2.389 1.000 26.341 101 SER BBB O 1
ATOM 864 N N . THR A 1 101 ? 6.168 21.769 -0.433 1.000 24.845 102 THR BBB N 1
ATOM 865 C CA . THR A 1 101 ? 5.650 20.498 -1.002 1.000 25.097 102 THR BBB CA 1
ATOM 866 C C . THR A 1 101 ? 4.180 20.350 -0.607 1.000 26.390 102 THR BBB C 1
ATOM 867 O O . THR A 1 101 ? 3.875 20.408 0.603 1.000 30.719 102 THR BBB O 1
ATOM 871 N N . ASN A 1 102 ? 3.321 20.177 -1.614 1.000 23.925 103 ASN BBB N 1
ATOM 872 C CA . ASN A 1 102 ? 1.856 20.305 -1.408 1.000 24.090 103 ASN BBB CA 1
ATOM 873 C C . ASN A 1 102 ? 1.157 19.094 -2.025 1.000 25.891 103 ASN BBB C 1
ATOM 874 O O . ASN A 1 102 ? 1.567 18.628 -3.106 1.000 24.907 103 ASN BBB O 1
ATOM 879 N N . THR A 1 103 ? 0.126 18.622 -1.323 1.000 28.212 104 THR BBB N 1
ATOM 880 C CA . THR A 1 103 ? -0.815 17.626 -1.891 1.000 29.562 104 THR BBB CA 1
ATOM 881 C C . THR A 1 103 ? -2.049 18.361 -2.415 1.000 26.554 104 THR BBB C 1
ATOM 882 O O . THR A 1 103 ? -2.704 19.081 -1.635 1.000 28.597 104 THR BBB O 1
ATOM 886 N N . TRP A 1 104 ? -2.327 18.165 -3.704 1.000 25.539 105 TRP BBB N 1
ATOM 887 C CA . TRP A 1 104 ? -3.476 18.825 -4.375 1.000 27.629 105 TRP BBB CA 1
ATOM 888 C C . TRP A 1 104 ? -4.512 17.755 -4.726 1.000 27.357 105 TRP BBB C 1
ATOM 889 O O . TRP A 1 104 ? -4.188 16.826 -5.491 1.000 29.103 105 TRP BBB O 1
ATOM 900 N N . GLN A 1 105 ? -5.711 17.909 -4.162 1.000 27.590 106 GLN BBB N 1
ATOM 901 C CA . GLN A 1 105 ? -6.807 16.927 -4.365 1.000 28.043 106 GLN BBB CA 1
ATOM 902 C C . GLN A 1 105 ? -7.885 17.587 -5.225 1.000 31.301 106 GLN BBB C 1
ATOM 903 O O . GLN A 1 105 ? -8.202 18.771 -4.997 1.000 29.068 106 GLN BBB O 1
ATOM 909 N N . SER A 1 106 ? -8.414 16.822 -6.182 1.000 28.796 107 SER BBB N 1
ATOM 910 C CA . SER A 1 106 ? -9.551 17.284 -7.017 1.000 31.202 107 SER BBB CA 1
ATOM 911 C C . SER A 1 106 ? -10.527 16.121 -7.195 1.000 34.389 107 SER BBB C 1
ATOM 912 O O . SER A 1 106 ? -10.090 14.952 -7.249 1.000 31.953 107 SER BBB O 1
ATOM 915 N N . LEU A 1 107 ? -11.810 16.479 -7.277 1.000 36.468 108 LEU BBB N 1
ATOM 916 C CA . LEU A 1 107 ? -12.887 15.482 -7.508 1.000 37.998 108 LEU BBB CA 1
ATOM 917 C C . LEU A 1 107 ? -13.221 15.474 -9.001 1.000 40.078 108 LEU BBB C 1
ATOM 918 O O . LEU A 1 107 ? -13.504 16.549 -9.566 1.000 42.983 108 LEU BBB O 1
ATOM 923 N N . ILE A 1 108 ? -13.180 14.278 -9.592 1.000 36.039 109 ILE BBB N 1
ATOM 924 C CA . ILE A 1 108 ? -13.571 14.097 -11.020 1.000 42.922 109 ILE BBB CA 1
ATOM 925 C C . ILE A 1 108 ? -14.834 13.236 -11.056 1.000 43.708 109 ILE BBB C 1
ATOM 926 O O . ILE A 1 108 ? -14.750 12.033 -10.741 1.000 43.481 109 ILE BBB O 1
ATOM 931 N N . GLU A 1 109 ? -15.951 13.865 -11.428 1.000 46.059 110 GLU BBB N 1
ATOM 932 C CA . GLU A 1 109 ? -17.240 13.135 -11.530 1.000 51.311 110 GLU BBB CA 1
ATOM 933 C C . GLU A 1 109 ? -17.287 12.364 -12.852 1.000 50.862 110 GLU BBB C 1
ATOM 934 O O . GLU A 1 109 ? -16.961 12.944 -13.907 1.000 54.472 110 GLU BBB O 1
ATOM 940 N N . ALA A 1 110 ? -17.684 11.094 -12.758 1.000 51.505 111 ALA BBB N 1
ATOM 941 C CA . ALA A 1 110 ? -17.727 10.184 -13.926 1.000 60.682 111 ALA BBB CA 1
ATOM 942 C C . ALA A 1 110 ? -19.070 10.330 -14.645 1.000 63.196 111 ALA BBB C 1
ATOM 943 O O . ALA A 1 110 ? -20.091 10.624 -13.990 1.000 61.342 111 ALA BBB O 1
ATOM 945 N N . ALA A 1 111 ? -19.036 10.121 -15.962 1.000 64.630 112 ALA BBB N 1
ATOM 946 C CA . ALA A 1 111 ? -20.273 10.017 -16.770 1.000 73.066 112 ALA BBB CA 1
ATOM 947 C C . ALA A 1 111 ? -20.954 8.683 -16.484 1.000 68.295 112 ALA BBB C 1
ATOM 948 O O . ALA A 1 111 ? -20.313 7.719 -16.071 1.000 66.038 112 ALA BBB O 1
ATOM 950 N N . PRO A 1 112 ? -22.286 8.598 -16.694 1.000 80.019 113 PRO BBB N 1
ATOM 951 C CA . PRO A 1 112 ? -23.006 7.339 -16.505 1.000 81.892 113 PRO BBB CA 1
ATOM 952 C C . PRO A 1 112 ? -22.395 6.171 -17.289 1.000 85.651 113 PRO BBB C 1
ATOM 953 O O . PRO A 1 112 ? -21.926 6.362 -18.397 1.000 72.171 113 PRO BBB O 1
ATOM 957 N N . GLU A 1 113 ? -22.424 4.992 -16.661 1.000 92.168 114 GLU BBB N 1
ATOM 958 C CA . GLU A 1 113 ? -21.988 3.727 -17.310 1.000 91.233 114 GLU BBB CA 1
ATOM 959 C C . GLU A 1 113 ? -22.588 3.638 -18.716 1.000 90.046 114 GLU BBB C 1
ATOM 960 O O . GLU A 1 113 ? -21.875 3.195 -19.638 1.000 79.644 114 GLU BBB O 1
ATOM 962 N N . SER A 1 114 ? -23.852 4.042 -18.869 1.000 92.091 115 SER BBB N 1
ATOM 963 C CA . SER A 1 114 ? -24.582 3.921 -20.159 1.000 90.812 115 SER BBB CA 1
ATOM 964 C C . SER A 1 114 ? -24.088 4.973 -21.159 1.000 86.621 115 SER BBB C 1
ATOM 965 O O . SER A 1 114 ? -24.303 4.772 -22.371 1.000 89.415 115 SER BBB O 1
ATOM 968 N N . GLN A 1 115 ? -23.452 6.047 -20.680 1.000 80.329 116 GLN BBB N 1
ATOM 969 C CA . GLN A 1 115 ? -22.881 7.069 -21.600 1.000 78.693 116 GLN BBB CA 1
ATOM 970 C C . GLN A 1 115 ? -21.367 6.887 -21.752 1.000 79.237 116 GLN BBB C 1
ATOM 971 O O . GLN A 1 115 ? -20.821 7.383 -22.757 1.000 84.863 116 GLN BBB O 1
ATOM 977 N N . MET A 1 116 ? -20.710 6.212 -20.805 1.000 79.215 117 MET BBB N 1
ATOM 978 C CA . MET A 1 116 ? -19.233 6.066 -20.886 1.000 81.718 117 MET BBB CA 1
ATOM 979 C C . MET A 1 116 ? -18.856 4.840 -21.723 1.000 70.426 117 MET BBB C 1
ATOM 980 O O . MET A 1 116 ? -19.563 3.814 -21.676 1.000 69.003 117 MET BBB O 1
ATOM 985 N N . MET A 1 117 ? -17.753 5.002 -22.459 1.000 72.342 118 MET BBB N 1
ATOM 986 C CA . MET A 1 117 ? -17.245 4.026 -23.459 1.000 65.201 118 MET BBB CA 1
ATOM 987 C C . MET A 1 117 ? -16.467 2.909 -22.773 1.000 57.749 118 MET BBB C 1
ATOM 988 O O . MET A 1 117 ? -15.932 3.088 -21.680 1.000 52.733 118 MET BBB O 1
ATOM 993 N N . PRO A 1 118 ? -16.389 1.718 -23.407 1.000 54.499 119 PRO BBB N 1
ATOM 994 C CA . PRO A 1 118 ? -15.704 0.584 -22.789 1.000 52.941 119 PRO BBB CA 1
ATOM 995 C C . PRO A 1 118 ? -14.180 0.756 -22.800 1.000 46.755 119 PRO BBB C 1
ATOM 996 O O . PRO A 1 118 ? -13.650 1.442 -23.656 1.000 44.961 119 PRO BBB O 1
ATOM 1000 N N . ALA A 1 119 ? -13.533 0.114 -21.826 1.000 43.965 120 ALA BBB N 1
ATOM 1001 C CA . ALA A 1 119 ? -12.061 0.152 -21.668 1.000 44.344 120 ALA BBB CA 1
ATOM 1002 C C . ALA A 1 119 ? -11.385 -0.285 -22.972 1.000 40.919 120 ALA BBB C 1
ATOM 1003 O O . ALA A 1 119 ? -10.380 0.345 -23.356 1.000 39.792 120 ALA BBB O 1
ATOM 1005 N N . SER A 1 120 ? -11.913 -1.324 -23.627 1.000 44.208 121 SER BBB N 1
ATOM 1006 C CA . SER A 1 120 ? -11.248 -1.928 -24.812 1.000 45.671 121 SER BBB CA 1
ATOM 1007 C C . SER A 1 120 ? -11.176 -0.893 -25.939 1.000 44.825 121 SER BBB C 1
ATOM 1008 O O . SER A 1 120 ? -10.234 -0.964 -26.752 1.000 47.852 121 SER BBB O 1
ATOM 1011 N N . VAL A 1 121 ? -12.140 0.031 -25.987 1.000 44.314 122 VAL BBB N 1
ATOM 1012 C CA . VAL A 1 121 ? -12.153 1.065 -27.063 1.000 45.275 122 VAL BBB CA 1
ATOM 1013 C C . VAL A 1 121 ? -11.290 2.255 -26.632 1.000 40.311 122 VAL BBB C 1
ATOM 1014 O O . VAL A 1 121 ? -10.639 2.856 -27.509 1.000 40.679 122 VAL BBB O 1
ATOM 1018 N N . LEU A 1 122 ? -11.286 2.581 -25.337 1.000 38.904 123 LEU BBB N 1
ATOM 1019 C CA . LEU A 1 122 ? -10.610 3.815 -24.853 1.000 37.251 123 LEU BBB CA 1
ATOM 1020 C C . LEU A 1 122 ? -9.092 3.607 -24.839 1.000 39.390 123 LEU BBB C 1
ATOM 1021 O O . LEU A 1 122 ? -8.360 4.540 -25.226 1.000 37.193 123 LEU BBB O 1
ATOM 1026 N N . THR A 1 123 ? -8.636 2.433 -24.395 1.000 38.478 124 THR BBB N 1
ATOM 1027 C CA . THR A 1 123 ? -7.214 2.242 -24.003 1.000 38.909 124 THR BBB CA 1
ATOM 1028 C C . THR A 1 123 ? -6.314 2.517 -25.213 1.000 40.024 124 THR BBB C 1
ATOM 1029 O O . THR A 1 123 ? -6.590 1.983 -26.305 1.000 39.033 124 THR BBB O 1
ATOM 1033 N N . GLY A 1 124 ? -5.275 3.329 -25.000 1.000 42.393 125 GLY BBB N 1
ATOM 1034 C CA . GLY A 1 124 ? -4.320 3.694 -26.064 1.000 40.672 125 GLY BBB CA 1
ATOM 1035 C C . GLY A 1 124 ? -4.820 4.816 -26.958 1.000 40.143 125 GLY BBB C 1
ATOM 1036 O O . GLY A 1 124 ? -4.027 5.284 -27.799 1.000 43.296 125 GLY BBB O 1
ATOM 1037 N N . ASN A 1 125 ? -6.074 5.249 -26.799 1.000 38.205 126 ASN BBB N 1
ATOM 1038 C CA . ASN A 1 125 ? -6.673 6.246 -27.730 1.000 38.335 126 ASN BBB CA 1
ATOM 1039 C C . ASN A 1 125 ? -6.969 7.562 -27.007 1.000 35.268 126 ASN BBB C 1
ATOM 1040 O O . ASN A 1 125 ? -7.382 8.529 -27.679 1.000 38.739 126 ASN BBB O 1
ATOM 1045 N N . VAL A 1 126 ? -6.771 7.588 -25.687 1.000 34.908 127 VAL BBB N 1
ATOM 1046 C CA . VAL A 1 126 ? -7.047 8.814 -24.883 1.000 36.386 127 VAL BBB CA 1
ATOM 1047 C C . VAL A 1 126 ? -5.726 9.543 -24.625 1.000 34.559 127 VAL BBB C 1
ATOM 1048 O O . VAL A 1 126 ? -4.775 8.919 -24.111 1.000 34.988 127 VAL BBB O 1
ATOM 1052 N N . ILE A 1 127 ? -5.704 10.827 -24.984 1.000 31.421 128 ILE BBB N 1
ATOM 1053 C CA . ILE A 1 127 ? -4.568 11.728 -24.630 1.000 30.806 128 ILE BBB CA 1
ATOM 1054 C C . ILE A 1 127 ? -5.100 12.792 -23.669 1.000 31.809 128 ILE BBB C 1
ATOM 1055 O O . ILE A 1 127 ? -6.106 13.454 -23.989 1.000 28.828 128 ILE BBB O 1
ATOM 1060 N N . ILE A 1 128 ? -4.425 12.928 -22.526 1.000 30.766 129 ILE BBB N 1
ATOM 1061 C CA . ILE A 1 128 ? -4.675 14.085 -21.619 1.000 29.223 129 ILE BBB CA 1
ATOM 1062 C C . ILE A 1 128 ? -3.564 15.110 -21.851 1.000 30.153 129 ILE BBB C 1
ATOM 1063 O O . ILE A 1 128 ? -2.386 14.796 -21.585 1.000 31.599 129 ILE BBB O 1
ATOM 1068 N N . GLU A 1 129 ? -3.967 16.286 -22.333 1.000 29.035 130 GLU BBB N 1
ATOM 1069 C CA . GLU A 1 129 ? -3.027 17.427 -22.467 1.000 29.456 130 GLU BBB CA 1
ATOM 1070 C C . GLU A 1 129 ? -3.255 18.353 -21.272 1.000 31.020 130 GLU BBB C 1
ATOM 1071 O O . GLU A 1 129 ? -4.383 18.854 -21.099 1.000 30.885 130 GLU BBB O 1
ATOM 1077 N N . THR A 1 130 ? -2.199 18.547 -20.480 1.000 29.629 131 THR BBB N 1
ATOM 1078 C CA . THR A 1 130 ? -2.276 19.395 -19.265 1.000 28.231 131 THR BBB CA 1
ATOM 1079 C C . THR A 1 130 ? -1.413 20.640 -19.479 1.000 27.577 131 THR BBB C 1
ATOM 1080 O O . THR A 1 130 ? -0.205 20.502 -19.760 1.000 26.605 131 THR BBB O 1
ATOM 1084 N N . LYS A 1 131 ? -2.045 21.807 -19.346 1.000 26.817 132 LYS BBB N 1
ATOM 1085 C CA . LYS A 1 131 ? -1.293 23.087 -19.307 1.000 27.390 132 LYS BBB CA 1
ATOM 1086 C C . LYS A 1 131 ? -1.192 23.541 -17.850 1.000 28.721 132 LYS BBB C 1
ATOM 1087 O O . LYS A 1 131 ? -2.240 23.711 -17.195 1.000 29.195 132 LYS BBB O 1
ATOM 1093 N N . PHE A 1 132 ? 0.044 23.720 -17.380 1.000 30.507 133 PHE BBB N 1
ATOM 1094 C CA . PHE A 1 132 ? 0.300 24.224 -16.007 1.000 28.436 133 PHE BBB CA 1
ATOM 1095 C C . PHE A 1 132 ? 0.471 25.742 -16.072 1.000 28.551 133 PHE BBB C 1
ATOM 1096 O O . PHE A 1 132 ? 1.296 26.233 -16.867 1.000 31.274 133 PHE BBB O 1
ATOM 1104 N N . PHE A 1 133 ? -0.302 26.448 -15.246 1.000 28.229 134 PHE BBB N 1
ATOM 1105 C CA . PHE A 1 133 ? -0.305 27.933 -15.253 1.000 30.050 134 PHE BBB CA 1
ATOM 1106 C C . PHE A 1 133 ? 0.054 28.476 -13.869 1.000 30.084 134 PHE BBB C 1
ATOM 1107 O O . PHE A 1 133 ? -0.288 27.866 -12.838 1.000 29.781 134 PHE BBB O 1
ATOM 1115 N N . ASP A 1 134 ? 0.728 29.627 -13.893 1.000 30.378 135 ASP BBB N 1
ATOM 1116 C CA . ASP A 1 134 ? 0.696 30.588 -12.760 1.000 33.565 135 ASP BBB CA 1
ATOM 1117 C C . ASP A 1 134 ? -0.115 31.798 -13.230 1.000 39.398 135 ASP BBB C 1
ATOM 1118 O O . ASP A 1 134 ? 0.463 32.680 -13.896 1.000 33.878 135 ASP BBB O 1
ATOM 1123 N N . ASP A 1 135 ? -1.407 31.806 -12.892 1.000 34.643 136 ASP BBB N 1
ATOM 1124 C CA . ASP A 1 135 ? -2.363 32.812 -13.425 1.000 40.061 136 ASP BBB CA 1
ATOM 1125 C C . ASP A 1 135 ? -2.396 32.700 -14.953 1.000 36.949 136 ASP BBB C 1
ATOM 1126 O O . ASP A 1 135 ? -3.016 31.749 -15.468 1.000 35.646 136 ASP BBB O 1
ATOM 1131 N N . ASP A 1 136 ? -1.746 33.642 -15.641 1.000 39.219 137 ASP BBB N 1
ATOM 1132 C CA . ASP A 1 136 ? -1.712 33.657 -17.128 1.000 41.028 137 ASP BBB CA 1
ATOM 1133 C C . ASP A 1 136 ? -0.366 33.138 -17.641 1.000 43.404 137 ASP BBB C 1
ATOM 1134 O O . ASP A 1 136 ? -0.213 33.026 -18.874 1.000 50.336 137 ASP BBB O 1
ATOM 1139 N N . LEU A 1 137 ? 0.571 32.834 -16.739 1.000 39.740 138 LEU BBB N 1
ATOM 1140 C CA . LEU A 1 137 ? 1.916 32.367 -17.168 1.000 41.126 138 LEU BBB CA 1
ATOM 1141 C C . LEU A 1 137 ? 1.833 30.870 -17.479 1.000 39.330 138 LEU BBB C 1
ATOM 1142 O O . LEU A 1 137 ? 1.619 30.076 -16.543 1.000 33.975 138 LEU BBB O 1
ATOM 1147 N N . LEU A 1 138 ? 1.999 30.520 -18.756 1.000 39.339 139 LEU BBB N 1
ATOM 1148 C CA . LEU A 1 138 ? 2.086 29.090 -19.152 1.000 38.417 139 LEU BBB CA 1
ATOM 1149 C C . LEU A 1 138 ? 3.450 28.552 -18.719 1.000 42.673 139 LEU BBB C 1
ATOM 1150 O O . LEU A 1 138 ? 4.480 28.992 -19.269 1.000 42.705 139 LEU BBB O 1
ATOM 1155 N N . VAL A 1 139 ? 3.430 27.628 -17.757 1.000 34.161 140 VAL BBB N 1
ATOM 1156 C CA . VAL A 1 139 ? 4.704 27.099 -17.189 1.000 37.138 140 VAL BBB CA 1
ATOM 1157 C C . VAL A 1 139 ? 5.168 25.899 -18.016 1.000 38.862 140 VAL BBB C 1
ATOM 1158 O O . VAL A 1 139 ? 6.368 25.827 -18.345 1.000 41.458 140 VAL BBB O 1
ATOM 1162 N N . SER A 1 140 ? 4.240 24.995 -18.332 1.000 34.371 141 SER BBB N 1
ATOM 1163 C CA . SER A 1 140 ? 4.594 23.782 -19.109 1.000 39.869 141 SER BBB CA 1
ATOM 1164 C C . SER A 1 140 ? 3.311 23.204 -19.703 1.000 38.255 141 SER BBB C 1
ATOM 1165 O O . SER A 1 140 ? 2.209 23.443 -19.168 1.000 33.296 141 SER BBB O 1
ATOM 1168 N N . THR A 1 141 ? 3.505 22.460 -20.790 1.000 36.090 142 THR BBB N 1
ATOM 1169 C CA . THR A 1 141 ? 2.419 21.638 -21.377 1.000 35.386 142 THR BBB CA 1
ATOM 1170 C C . THR A 1 141 ? 2.926 20.196 -21.415 1.000 35.252 142 THR BBB C 1
ATOM 1171 O O . THR A 1 141 ? 4.053 19.970 -21.896 1.000 35.608 142 THR BBB O 1
ATOM 1175 N N . SER A 1 142 ? 2.105 19.276 -20.908 1.000 31.249 143 SER BBB N 1
ATOM 1176 C CA . SER A 1 142 ? 2.480 17.840 -20.881 1.000 31.611 143 SER BBB CA 1
ATOM 1177 C C . SER A 1 142 ? 1.349 17.031 -21.516 1.000 29.588 143 SER BBB C 1
ATOM 1178 O O . SER A 1 142 ? 0.182 17.469 -21.484 1.000 29.562 143 SER BBB O 1
ATOM 1181 N N . ARG A 1 143 ? 1.732 15.885 -22.080 1.000 30.765 144 ARG BBB N 1
ATOM 1182 C CA . ARG A 1 143 ? 0.749 14.975 -22.720 1.000 34.702 144 ARG BBB CA 1
ATOM 1183 C C . ARG A 1 143 ? 0.942 13.578 -22.132 1.000 34.029 144 ARG BBB C 1
ATOM 1184 O O . ARG A 1 143 ? 2.093 13.112 -22.026 1.000 33.467 144 ARG BBB O 1
ATOM 1192 N N . VAL A 1 144 ? -0.180 12.961 -21.761 1.000 32.711 145 VAL BBB N 1
ATOM 1193 C CA . VAL A 1 144 ? -0.151 11.581 -21.200 1.000 31.285 145 VAL BBB CA 1
ATOM 1194 C C . VAL A 1 144 ? -1.121 10.731 -22.017 1.000 36.215 145 VAL BBB C 1
ATOM 1195 O O . VAL A 1 144 ? -2.310 11.090 -22.135 1.000 34.507 145 VAL BBB O 1
ATOM 1199 N N A ARG A 1 145 ? -0.603 9.626 -22.560 0.500 34.387 146 ARG BBB N 1
ATOM 1200 N N B ARG A 1 145 ? -0.604 9.630 -22.569 0.500 34.124 146 ARG BBB N 1
ATOM 1201 C CA A ARG A 1 145 ? -1.459 8.631 -23.255 0.500 34.103 146 ARG BBB CA 1
ATOM 1202 C CA B ARG A 1 145 ? -1.474 8.643 -23.257 0.500 33.505 146 ARG BBB CA 1
ATOM 1203 C C A ARG A 1 145 ? -1.984 7.616 -22.236 0.500 33.841 146 ARG BBB C 1
ATOM 1204 C C B ARG A 1 145 ? -1.986 7.625 -22.235 0.500 33.599 146 ARG BBB C 1
ATOM 1205 O O A ARG A 1 145 ? -1.172 7.073 -21.460 0.500 35.723 146 ARG BBB O 1
ATOM 1206 O O B ARG A 1 145 ? -1.169 7.091 -21.457 0.500 35.680 146 ARG BBB O 1
ATOM 1221 N N . LEU A 1 146 ? -3.299 7.382 -22.257 1.000 34.654 147 LEU BBB N 1
ATOM 1222 C CA . LEU A 1 146 ? -3.960 6.550 -21.220 1.000 34.948 147 LEU BBB CA 1
ATOM 1223 C C . LEU A 1 146 ? -4.154 5.132 -21.757 1.000 38.137 147 LEU BBB C 1
ATOM 1224 O O . LEU A 1 146 ? -4.669 4.971 -22.882 1.000 39.755 147 LEU BBB O 1
ATOM 1229 N N . PHE A 1 147 ? -3.750 4.166 -20.932 1.000 36.800 148 PHE BBB N 1
ATOM 1230 C CA . PHE A 1 147 ? -4.064 2.734 -21.162 1.000 42.607 148 PHE BBB CA 1
ATOM 1231 C C . PHE A 1 147 ? -4.896 2.236 -19.981 1.000 40.760 148 PHE BBB C 1
ATOM 1232 O O . PHE A 1 147 ? -4.538 2.478 -18.811 1.000 47.711 148 PHE BBB O 1
ATOM 1240 N N . TYR A 1 148 ? -5.991 1.554 -20.318 1.000 39.177 149 TYR BBB N 1
ATOM 1241 C CA . TYR A 1 148 ? -6.881 0.948 -19.295 1.000 41.595 149 TYR BBB CA 1
ATOM 1242 C C . TYR A 1 148 ? -6.617 -0.558 -19.256 1.000 47.869 149 TYR BBB C 1
ATOM 1243 O O . TYR A 1 148 ? -6.980 -1.269 -20.214 1.000 49.608 149 TYR BBB O 1
ATOM 1252 N N . VAL A 1 149 ? -5.993 -1.006 -18.164 1.000 49.424 150 VAL BBB N 1
ATOM 1253 C CA . VAL A 1 149 ? -5.434 -2.389 -18.083 1.000 51.270 150 VAL BBB CA 1
ATOM 1254 C C . VAL A 1 149 ? -6.119 -3.154 -16.945 1.000 47.842 150 VAL BBB C 1
ATOM 1255 O O . VAL A 1 149 ? -7.161 -2.747 -16.433 1.000 55.122 150 VAL BBB O 1
ATOM 1259 N N . LYS B 1 3 ? -3.248 34.201 -34.781 1.000 93.892 4 LYS AAA N 1
ATOM 1260 C CA . LYS B 1 3 ? -2.282 33.146 -35.200 1.000 91.383 4 LYS AAA CA 1
ATOM 1261 C C . LYS B 1 3 ? -2.976 31.781 -35.200 1.000 85.355 4 LYS AAA C 1
ATOM 1262 O O . LYS B 1 3 ? -2.879 31.064 -36.216 1.000 79.425 4 LYS AAA O 1
ATOM 1268 N N . ASP B 1 4 ? -3.645 31.445 -34.094 1.000 86.810 5 ASP AAA N 1
ATOM 1269 C CA . ASP B 1 4 ? -4.140 30.061 -33.866 1.000 88.839 5 ASP AAA CA 1
ATOM 1270 C C . ASP B 1 4 ? -5.249 29.708 -34.863 1.000 84.138 5 ASP AAA C 1
ATOM 1271 O O . ASP B 1 4 ? -5.438 28.500 -35.104 1.000 86.101 5 ASP AAA O 1
ATOM 1276 N N . GLU B 1 5 ? -5.955 30.696 -35.422 1.000 85.154 6 GLU AAA N 1
ATOM 1277 C CA . GLU B 1 5 ? -7.012 30.380 -36.420 1.000 83.942 6 GLU AAA CA 1
ATOM 1278 C C . GLU B 1 5 ? -6.442 30.421 -37.842 1.000 73.198 6 GLU AAA C 1
ATOM 1279 O O . GLU B 1 5 ? -7.006 29.734 -38.716 1.000 70.014 6 GLU AAA O 1
ATOM 1285 N N . ARG B 1 6 ? -5.372 31.188 -38.062 1.000 70.402 7 ARG AAA N 1
ATOM 1286 C CA . ARG B 1 6 ? -4.601 31.069 -39.329 1.000 65.553 7 ARG AAA CA 1
ATOM 1287 C C . ARG B 1 6 ? -4.051 29.643 -39.434 1.000 64.127 7 ARG AAA C 1
ATOM 1288 O O . ARG B 1 6 ? -4.183 29.032 -40.513 1.000 57.482 7 ARG AAA O 1
ATOM 1296 N N . ALA B 1 7 ? -3.460 29.142 -38.345 1.000 60.503 8 ALA AAA N 1
ATOM 1297 C CA . ALA B 1 7 ? -2.961 27.748 -38.281 1.000 62.617 8 ALA AAA CA 1
ATOM 1298 C C . ALA B 1 7 ? -4.111 26.781 -38.581 1.000 58.526 8 ALA AAA C 1
ATOM 1299 O O . ALA B 1 7 ? -3.892 25.820 -39.344 1.000 50.713 8 ALA AAA O 1
ATOM 1301 N N . ARG B 1 8 ? -5.288 27.029 -38.002 1.000 59.391 9 ARG AAA N 1
ATOM 1302 C CA . ARG B 1 8 ? -6.448 26.121 -38.205 1.000 63.935 9 ARG AAA CA 1
ATOM 1303 C C . ARG B 1 8 ? -6.945 26.246 -39.649 1.000 57.896 9 ARG AAA C 1
ATOM 1304 O O . ARG B 1 8 ? -7.381 25.224 -40.214 1.000 57.033 9 ARG AAA O 1
ATOM 1312 N N . GLU B 1 9 ? -6.881 27.451 -40.221 1.000 52.033 10 GLU AAA N 1
ATOM 1313 C CA . GLU B 1 9 ? -7.231 27.645 -41.653 1.000 58.458 10 GLU AAA CA 1
ATOM 1314 C C . GLU B 1 9 ? -6.325 26.767 -42.521 1.000 49.824 10 GLU AAA C 1
ATOM 1315 O O . GLU B 1 9 ? -6.854 25.990 -43.342 1.000 44.343 10 GLU AAA O 1
ATOM 1321 N N . ILE B 1 10 ? -5.009 26.895 -42.339 1.000 47.419 11 ILE AAA N 1
ATOM 1322 C CA . ILE B 1 10 ? -4.029 26.130 -43.166 1.000 46.408 11 ILE AAA CA 1
ATOM 1323 C C . ILE B 1 10 ? -4.291 24.632 -42.981 1.000 44.734 11 ILE AAA C 1
ATOM 1324 O O . ILE B 1 10 ? -4.313 23.903 -43.993 1.000 39.035 11 ILE AAA O 1
ATOM 1329 N N . LEU B 1 11 ? -4.485 24.197 -41.733 1.000 47.883 12 LEU AAA N 1
ATOM 1330 C CA . LEU B 1 11 ? -4.615 22.745 -41.438 1.000 47.985 12 LEU AAA CA 1
ATOM 1331 C C . LEU B 1 11 ? -5.847 22.186 -42.156 1.000 41.695 12 LEU AAA C 1
ATOM 1332 O O . LEU B 1 11 ? -5.732 21.104 -42.766 1.000 38.984 12 LEU AAA O 1
ATOM 1337 N N . ARG B 1 12 ? -6.979 22.893 -42.089 1.000 48.001 13 ARG AAA N 1
ATOM 1338 C CA . ARG B 1 12 ? -8.243 22.377 -42.680 1.000 47.434 13 ARG AAA CA 1
ATOM 1339 C C . ARG B 1 12 ? -8.084 22.264 -44.200 1.000 43.216 13 ARG AAA C 1
ATOM 1340 O O . ARG B 1 12 ? -8.688 21.346 -44.789 1.000 41.661 13 ARG AAA O 1
ATOM 1342 N N . GLY B 1 13 ? -7.301 23.161 -44.808 1.000 44.354 14 GLY AAA N 1
ATOM 1343 C CA . GLY B 1 13 ? -7.135 23.194 -46.275 1.000 48.619 14 GLY AAA CA 1
ATOM 1344 C C . GLY B 1 13 ? -5.998 22.312 -46.758 1.000 47.517 14 GLY AAA C 1
ATOM 1345 O O . GLY B 1 13 ? -5.863 22.151 -47.987 1.000 41.767 14 GLY AAA O 1
ATOM 1346 N N . PHE B 1 14 ? -5.205 21.759 -45.836 1.000 42.486 15 PHE AAA N 1
ATOM 1347 C CA . PHE B 1 14 ? -3.988 20.993 -46.210 1.000 44.680 15 PHE AAA CA 1
ATOM 1348 C C . PHE B 1 14 ? -4.330 19.504 -46.302 1.000 43.857 15 PHE AAA C 1
ATOM 1349 O O . PHE B 1 14 ? -5.047 18.969 -45.433 1.000 49.533 15 PHE AAA O 1
ATOM 1357 N N . LYS B 1 15 ? -3.809 18.866 -47.351 1.000 43.737 16 LYS AAA N 1
ATOM 1358 C CA . LYS B 1 15 ? -3.914 17.392 -47.494 1.000 45.875 16 LYS AAA CA 1
ATOM 1359 C C . LYS B 1 15 ? -2.567 16.845 -47.971 1.000 50.144 16 LYS AAA C 1
ATOM 1360 O O . LYS B 1 15 ? -1.986 17.408 -48.920 1.000 37.874 16 LYS AAA O 1
ATOM 1366 N N . LEU B 1 16 ? -2.108 15.777 -47.316 1.000 42.291 17 LEU AAA N 1
ATOM 1367 C CA . LEU B 1 16 ? -0.936 14.999 -47.797 1.000 42.065 17 LEU AAA CA 1
ATOM 1368 C C . LEU B 1 16 ? -1.460 13.836 -48.641 1.000 38.659 17 LEU AAA C 1
ATOM 1369 O O . LEU B 1 16 ? -2.087 12.921 -48.073 1.000 42.899 17 LEU AAA O 1
ATOM 1374 N N . ASN B 1 17 ? -1.209 13.894 -49.951 1.000 38.481 18 ASN AAA N 1
ATOM 1375 C CA . ASN B 1 17 ? -1.871 12.965 -50.905 1.000 37.512 18 ASN AAA CA 1
ATOM 1376 C C . ASN B 1 17 ? -1.142 11.620 -50.913 1.000 39.555 18 ASN AAA C 1
ATOM 1377 O O . ASN B 1 17 ? -1.807 10.575 -50.767 1.000 37.020 18 ASN AAA O 1
ATOM 1382 N N . TRP B 1 18 ? 0.180 11.658 -51.087 1.000 33.801 19 TRP AAA N 1
ATOM 1383 C CA . TRP B 1 18 ? 0.967 10.398 -51.102 1.000 30.776 19 TRP AAA CA 1
ATOM 1384 C C . TRP B 1 18 ? 2.410 10.718 -50.716 1.000 29.575 19 TRP AAA C 1
ATOM 1385 O O . TRP B 1 18 ? 2.815 11.895 -50.781 1.000 27.588 19 TRP AAA O 1
ATOM 1396 N N . MET B 1 19 ? 3.128 9.667 -50.319 1.000 26.891 20 MET AAA N 1
ATOM 1397 C CA . MET B 1 19 ? 4.548 9.820 -49.920 1.000 27.525 20 MET AAA CA 1
ATOM 1398 C C . MET B 1 19 ? 5.270 8.525 -50.295 1.000 28.953 20 MET AAA C 1
ATOM 1399 O O . MET B 1 19 ? 4.676 7.435 -50.175 1.000 29.416 20 MET AAA O 1
ATOM 1404 N N . ASN B 1 20 ? 6.512 8.674 -50.756 1.000 27.496 21 ASN AAA N 1
ATOM 1405 C CA . ASN B 1 20 ? 7.349 7.488 -51.076 1.000 30.300 21 ASN AAA CA 1
ATOM 1406 C C . ASN B 1 20 ? 8.719 7.663 -50.418 1.000 31.682 21 ASN AAA C 1
ATOM 1407 O O . ASN B 1 20 ? 9.120 8.807 -50.118 1.000 28.851 21 ASN AAA O 1
ATOM 1412 N N . LEU B 1 21 ? 9.388 6.528 -50.207 1.000 28.555 22 LEU AAA N 1
ATOM 1413 C CA . LEU B 1 21 ? 10.842 6.506 -49.904 1.000 30.878 22 LEU AAA CA 1
ATOM 1414 C C . LEU B 1 21 ? 11.562 5.769 -51.033 1.000 34.365 22 LEU AAA C 1
ATOM 1415 O O . LEU B 1 21 ? 11.196 4.614 -51.337 1.000 31.953 22 LEU AAA O 1
ATOM 1420 N N . ARG B 1 22 ? 12.547 6.447 -51.624 1.000 34.814 23 ARG AAA N 1
ATOM 1421 C CA . ARG B 1 22 ? 13.301 5.873 -52.768 1.000 34.749 23 ARG AAA CA 1
ATOM 1422 C C . ARG B 1 22 ? 14.768 5.675 -52.381 1.000 34.796 23 ARG AAA C 1
ATOM 1423 O O . ARG B 1 22 ? 15.306 6.471 -51.586 1.000 30.900 23 ARG AAA O 1
ATOM 1431 N N . ASP B 1 23 ? 15.368 4.634 -52.962 1.000 33.152 24 ASP AAA N 1
ATOM 1432 C CA . ASP B 1 23 ? 16.848 4.513 -53.029 1.000 37.770 24 ASP AAA CA 1
ATOM 1433 C C . ASP B 1 23 ? 17.401 5.668 -53.869 1.000 37.987 24 ASP AAA C 1
ATOM 1434 O O . ASP B 1 23 ? 17.165 5.674 -55.094 1.000 38.198 24 ASP AAA O 1
ATOM 1439 N N . ALA B 1 24 ? 18.111 6.602 -53.230 1.000 39.334 25 ALA AAA N 1
ATOM 1440 C CA . ALA B 1 24 ? 18.626 7.808 -53.921 1.000 42.255 25 ALA AAA CA 1
ATOM 1441 C C . ALA B 1 24 ? 19.593 7.420 -55.044 1.000 41.774 25 ALA AAA C 1
ATOM 1442 O O . ALA B 1 24 ? 19.726 8.215 -55.995 1.000 46.507 25 ALA AAA O 1
ATOM 1444 N N . GLU B 1 25 ? 20.242 6.255 -54.950 1.000 48.201 26 GLU AAA N 1
ATOM 1445 C CA . GLU B 1 25 ? 21.310 5.892 -55.920 1.000 50.711 26 GLU AAA CA 1
ATOM 1446 C C . GLU B 1 25 ? 20.688 5.421 -57.238 1.000 50.167 26 GLU AAA C 1
ATOM 1447 O O . GLU B 1 25 ? 21.268 5.705 -58.305 1.000 48.693 26 GLU AAA O 1
ATOM 1453 N N . THR B 1 26 ? 19.551 4.723 -57.157 1.000 46.409 27 THR AAA N 1
ATOM 1454 C CA . THR B 1 26 ? 18.911 4.117 -58.355 1.000 48.390 27 THR AAA CA 1
ATOM 1455 C C . THR B 1 26 ? 17.565 4.775 -58.672 1.000 46.459 27 THR AAA C 1
ATOM 1456 O O . THR B 1 26 ? 17.159 4.736 -59.851 1.000 44.673 27 THR AAA O 1
ATOM 1460 N N . GLY B 1 27 ? 16.901 5.346 -57.663 1.000 40.117 28 GLY AAA N 1
ATOM 1461 C CA . GLY B 1 27 ? 15.543 5.891 -57.853 1.000 40.146 28 GLY AAA CA 1
ATOM 1462 C C . GLY B 1 27 ? 14.477 4.829 -57.658 1.000 40.362 28 GLY AAA C 1
ATOM 1463 O O . GLY B 1 27 ? 13.284 5.165 -57.792 1.000 39.005 28 GLY AAA O 1
ATOM 1464 N N . LYS B 1 28 ? 14.886 3.597 -57.345 1.000 39.906 29 LYS AAA N 1
ATOM 1465 C CA . LYS B 1 28 ? 13.906 2.528 -57.017 1.000 43.892 29 LYS AAA CA 1
ATOM 1466 C C . LYS B 1 28 ? 13.027 2.971 -55.845 1.000 38.967 29 LYS AAA C 1
ATOM 1467 O O . LYS B 1 28 ? 13.568 3.370 -54.794 1.000 33.907 29 LYS AAA O 1
ATOM 1473 N N . ILE B 1 29 ? 11.710 2.892 -56.047 1.000 36.981 30 ILE AAA N 1
ATOM 1474 C CA . ILE B 1 29 ? 10.725 3.155 -54.957 1.000 36.251 30 ILE AAA CA 1
ATOM 1475 C C . ILE B 1 29 ? 10.701 1.957 -54.005 1.000 37.429 30 ILE AAA C 1
ATOM 1476 O O . ILE B 1 29 ? 10.341 0.846 -54.444 1.000 38.817 30 ILE AAA O 1
ATOM 1481 N N . LEU B 1 30 ? 11.074 2.199 -52.747 1.000 35.219 31 LEU AAA N 1
ATOM 1482 C CA . LEU B 1 30 ? 11.158 1.102 -51.746 1.000 36.546 31 LEU AAA CA 1
ATOM 1483 C C . LEU B 1 30 ? 9.858 1.014 -50.944 1.000 39.104 31 LEU AAA C 1
ATOM 1484 O O . LEU B 1 30 ? 9.551 -0.082 -50.438 1.000 35.217 31 LEU AAA O 1
ATOM 1489 N N . TRP B 1 31 ? 9.138 2.131 -50.827 1.000 37.927 32 TRP AAA N 1
ATOM 1490 C CA . TRP B 1 31 ? 7.950 2.200 -49.938 1.000 34.379 32 TRP AAA CA 1
ATOM 1491 C C . TRP B 1 31 ? 7.098 3.377 -50.412 1.000 33.495 32 TRP AAA C 1
ATOM 1492 O O . TRP B 1 31 ? 7.664 4.456 -50.677 1.000 31.790 32 TRP AAA O 1
ATOM 1503 N N . GLN B 1 32 ? 5.788 3.157 -50.522 1.000 33.608 33 GLN AAA N 1
ATOM 1504 C CA . GLN B 1 32 ? 4.892 4.293 -50.855 1.000 36.788 33 GLN AAA CA 1
ATOM 1505 C C . GLN B 1 32 ? 3.564 4.121 -50.118 1.000 39.869 33 GLN AAA C 1
ATOM 1506 O O . GLN B 1 32 ? 3.113 2.975 -49.926 1.000 38.069 33 GLN AAA O 1
ATOM 1512 N N . GLY B 1 33 ? 2.991 5.260 -49.725 1.000 39.724 34 GLY AAA N 1
ATOM 1513 C CA . GLY B 1 33 ? 1.692 5.267 -49.030 1.000 50.438 34 GLY AAA CA 1
ATOM 1514 C C . GLY B 1 33 ? 0.809 6.365 -49.584 1.000 53.580 34 GLY AAA C 1
ATOM 1515 O O . GLY B 1 33 ? 1.333 7.337 -50.166 1.000 42.666 34 GLY AAA O 1
ATOM 1516 N N . THR B 1 34 ? -0.501 6.191 -49.398 1.000 46.869 35 THR AAA N 1
ATOM 1517 C CA . THR B 1 34 ? -1.485 7.268 -49.683 1.000 47.283 35 THR AAA CA 1
ATOM 1518 C C . THR B 1 34 ? -2.223 7.683 -48.408 1.000 41.600 35 THR AAA C 1
ATOM 1519 O O . THR B 1 34 ? -3.209 8.438 -48.516 1.000 47.409 35 THR AAA O 1
ATOM 1523 N N . GLU B 1 35 ? -1.755 7.208 -47.252 1.000 45.333 36 GLU AAA N 1
ATOM 1524 C CA . GLU B 1 35 ? -2.390 7.601 -45.968 1.000 49.238 36 GLU AAA CA 1
ATOM 1525 C C . GLU B 1 35 ? -1.834 8.962 -45.541 1.000 42.107 36 GLU AAA C 1
ATOM 1526 O O . GLU B 1 35 ? -0.611 9.181 -45.653 1.000 46.023 36 GLU AAA O 1
ATOM 1532 N N . ASP B 1 36 ? -2.730 9.833 -45.072 1.000 37.947 37 ASP AAA N 1
ATOM 1533 C CA . ASP B 1 36 ? -2.336 11.199 -44.638 1.000 38.304 37 ASP AAA CA 1
ATOM 1534 C C . ASP B 1 36 ? -1.631 11.102 -43.283 1.000 45.708 37 ASP AAA C 1
ATOM 1535 O O . ASP B 1 36 ? -2.314 11.173 -42.242 1.000 37.841 37 ASP AAA O 1
ATOM 1540 N N . LEU B 1 37 ? -0.305 10.946 -43.312 1.000 44.632 38 LEU AAA N 1
ATOM 1541 C CA . LEU B 1 37 ? 0.475 10.818 -42.051 1.000 43.097 38 LEU AAA CA 1
ATOM 1542 C C . LEU B 1 37 ? 0.616 12.186 -41.375 1.000 40.913 38 LEU AAA C 1
ATOM 1543 O O . LEU B 1 37 ? 1.320 12.260 -40.349 1.000 43.894 38 LEU AAA O 1
ATOM 1548 N N . SER B 1 38 ? -0.024 13.221 -41.926 1.000 35.689 39 SER AAA N 1
ATOM 1549 C CA . SER B 1 38 ? 0.038 14.602 -41.379 1.000 39.981 39 SER AAA CA 1
ATOM 1550 C C . SER B 1 38 ? -1.102 14.869 -40.392 1.000 38.634 39 SER AAA C 1
ATOM 1551 O O . SER B 1 38 ? -1.062 15.922 -39.725 1.000 40.227 39 SER AAA O 1
ATOM 1554 N N . VAL B 1 39 ? -2.078 13.961 -40.304 1.000 38.867 40 VAL AAA N 1
ATOM 1555 C CA . VAL B 1 39 ? -3.256 14.160 -39.409 1.000 42.419 40 VAL AAA CA 1
ATOM 1556 C C . VAL B 1 39 ? -2.771 14.230 -37.965 1.000 42.562 40 VAL AAA C 1
ATOM 1557 O O . VAL B 1 39 ? -2.160 13.289 -37.462 1.000 43.196 40 VAL AAA O 1
ATOM 1561 N N . PRO B 1 40 ? -3.027 15.351 -37.255 1.000 45.224 41 PRO AAA N 1
ATOM 1562 C CA . PRO B 1 40 ? -2.586 15.473 -35.867 1.000 46.756 41 PRO AAA CA 1
ATOM 1563 C C . PRO B 1 40 ? -3.450 14.648 -34.904 1.000 46.127 41 PRO AAA C 1
ATOM 1564 O O . PRO B 1 40 ? -4.551 14.263 -35.256 1.000 46.061 41 PRO AAA O 1
ATOM 1568 N N . GLY B 1 41 ? -2.898 14.404 -33.712 1.000 46.631 42 GLY AAA N 1
ATOM 1569 C CA . GLY B 1 41 ? -3.686 13.876 -32.582 1.000 47.688 42 GLY AAA CA 1
ATOM 1570 C C . GLY B 1 41 ? -3.754 12.360 -32.614 1.000 49.951 42 GLY AAA C 1
ATOM 1571 O O . GLY B 1 41 ? -4.449 11.778 -31.759 1.000 47.644 42 GLY AAA O 1
ATOM 1572 N N . VAL B 1 42 ? -3.057 11.743 -33.571 1.000 44.988 43 VAL AAA N 1
ATOM 1573 C CA . VAL B 1 42 ? -3.102 10.262 -33.744 1.000 47.638 43 VAL AAA CA 1
ATOM 1574 C C . VAL B 1 42 ? -1.670 9.741 -33.871 1.000 42.178 43 VAL AAA C 1
ATOM 1575 O O . VAL B 1 42 ? -0.821 10.438 -34.461 1.000 42.062 43 VAL AAA O 1
ATOM 1579 N N . GLU B 1 43 ? -1.440 8.548 -33.321 1.000 39.033 44 GLU AAA N 1
ATOM 1580 C CA . GLU B 1 43 ? -0.160 7.835 -33.560 1.000 43.650 44 GLU AAA CA 1
ATOM 1581 C C . GLU B 1 43 ? -0.323 7.010 -34.838 1.000 43.014 44 GLU AAA C 1
ATOM 1582 O O . GLU B 1 43 ? -0.839 5.877 -34.762 1.000 41.830 44 GLU AAA O 1
ATOM 1588 N N . HIS B 1 44 ? 0.103 7.584 -35.965 1.000 36.968 45 HIS AAA N 1
ATOM 1589 C CA . HIS B 1 44 ? 0.191 6.816 -37.234 1.000 37.409 45 HIS AAA CA 1
ATOM 1590 C C . HIS B 1 44 ? 1.238 5.709 -37.103 1.000 39.184 45 HIS AAA C 1
ATOM 1591 O O . HIS B 1 44 ? 2.139 5.811 -36.246 1.000 34.476 45 HIS AAA O 1
ATOM 1598 N N . GLU B 1 45 ? 1.088 4.688 -37.948 1.000 35.243 46 GLU AAA N 1
ATOM 1599 C CA . GLU B 1 45 ? 2.129 3.640 -38.105 1.000 40.602 46 GLU AAA CA 1
ATOM 1600 C C . GLU B 1 45 ? 2.612 3.642 -39.556 1.000 38.745 46 GLU AAA C 1
ATOM 1601 O O . GLU B 1 45 ? 1.784 3.797 -40.475 1.000 43.197 46 GLU AAA O 1
ATOM 1607 N N . ALA B 1 46 ? 3.926 3.476 -39.717 1.000 35.302 47 ALA AAA N 1
ATOM 1608 C CA . ALA B 1 46 ? 4.553 3.264 -41.042 1.000 36.219 47 ALA AAA CA 1
ATOM 1609 C C . ALA B 1 46 ? 5.431 2.012 -40.980 1.000 34.480 47 ALA AAA C 1
ATOM 1610 O O . ALA B 1 46 ? 6.264 1.896 -40.059 1.000 34.143 47 ALA AAA O 1
ATOM 1612 N N . ARG B 1 47 ? 5.225 1.112 -41.943 1.000 35.619 48 ARG AAA N 1
ATOM 1613 C CA . ARG B 1 47 ? 6.036 -0.129 -42.031 1.000 37.767 48 ARG AAA CA 1
ATOM 1614 C C . ARG B 1 47 ? 6.921 -0.056 -43.275 1.000 35.389 48 ARG AAA C 1
ATOM 1615 O O . ARG B 1 47 ? 6.409 -0.230 -44.398 1.000 35.119 48 ARG AAA O 1
ATOM 1623 N N . VAL B 1 48 ? 8.207 0.201 -43.035 1.000 37.111 49 VAL AAA N 1
ATOM 1624 C CA . VAL B 1 48 ? 9.193 0.352 -44.145 1.000 34.890 49 VAL AAA CA 1
ATOM 1625 C C . VAL B 1 48 ? 10.041 -0.913 -44.183 1.000 38.921 49 VAL AAA C 1
ATOM 1626 O O . VAL B 1 48 ? 10.268 -1.560 -43.162 1.000 40.087 49 VAL AAA O 1
ATOM 1630 N N . PRO B 1 49 ? 10.534 -1.313 -45.374 1.000 42.026 50 PRO AAA N 1
ATOM 1631 C CA . PRO B 1 49 ? 11.406 -2.483 -45.452 1.000 42.471 50 PRO AAA CA 1
ATOM 1632 C C . PRO B 1 49 ? 12.745 -2.227 -44.750 1.000 43.875 50 PRO AAA C 1
ATOM 1633 O O . PRO B 1 49 ? 13.316 -1.166 -44.931 1.000 39.272 50 PRO AAA O 1
ATOM 1637 N N . LYS B 1 50 ? 13.196 -3.214 -43.972 1.000 45.858 51 LYS AAA N 1
ATOM 1638 C CA . LYS B 1 50 ? 14.503 -3.114 -43.271 1.000 52.660 51 LYS AAA CA 1
ATOM 1639 C C . LYS B 1 50 ? 15.624 -2.877 -44.289 1.000 52.312 51 LYS AAA C 1
ATOM 1640 O O . LYS B 1 50 ? 16.664 -2.319 -43.883 1.000 51.692 51 LYS AAA O 1
ATOM 1646 N N . LYS B 1 51 ? 15.422 -3.275 -45.548 1.000 48.734 52 LYS AAA N 1
ATOM 1647 C CA . LYS B 1 51 ? 16.445 -3.076 -46.611 1.000 48.534 52 LYS AAA CA 1
ATOM 1648 C C . LYS B 1 51 ? 16.810 -1.591 -46.702 1.000 45.958 52 LYS AAA C 1
ATOM 1649 O O . LYS B 1 51 ? 17.953 -1.287 -47.097 1.000 40.902 52 LYS AAA O 1
ATOM 1655 N N . ILE B 1 52 ? 15.875 -0.700 -46.359 1.000 41.334 53 ILE AAA N 1
ATOM 1656 C CA . ILE B 1 52 ? 16.102 0.765 -46.532 1.000 38.188 53 ILE AAA CA 1
ATOM 1657 C C . ILE B 1 52 ? 17.361 1.186 -45.767 1.000 33.698 53 ILE AAA C 1
ATOM 1658 O O . ILE B 1 52 ? 18.032 2.133 -46.224 1.000 39.477 53 ILE AAA O 1
ATOM 1663 N N . LEU B 1 53 ? 17.671 0.516 -44.654 1.000 33.946 54 LEU AAA N 1
ATOM 1664 C CA . LEU B 1 53 ? 18.825 0.930 -43.812 1.000 35.452 54 LEU AAA CA 1
ATOM 1665 C C . LEU B 1 53 ? 20.142 0.693 -44.558 1.000 36.646 54 LEU AAA C 1
ATOM 1666 O O . LEU B 1 53 ? 21.171 1.245 -44.121 1.000 35.511 54 LEU AAA O 1
ATOM 1671 N N . LYS B 1 54 ? 20.112 -0.096 -45.635 1.000 42.768 55 LYS AAA N 1
ATOM 1672 C CA . LYS B 1 54 ? 21.353 -0.398 -46.399 1.000 44.416 55 LYS AAA CA 1
ATOM 1673 C C . LYS B 1 54 ? 21.646 0.706 -47.418 1.000 47.086 55 LYS AAA C 1
ATOM 1674 O O . LYS B 1 54 ? 22.787 0.755 -47.919 1.000 47.976 55 LYS AAA O 1
ATOM 1680 N N . CYS B 1 55 ? 20.660 1.554 -47.720 1.000 46.048 56 CYS AAA N 1
ATOM 1681 C CA . CYS B 1 55 ? 20.849 2.594 -48.765 1.000 45.327 56 CYS AAA CA 1
ATOM 1682 C C . CYS B 1 55 ? 21.826 3.650 -48.243 1.000 44.629 56 CYS AAA C 1
ATOM 1683 O O . CYS B 1 55 ? 21.795 3.955 -47.034 1.000 38.278 56 CYS AAA O 1
ATOM 1686 N N . LYS B 1 56 ? 22.658 4.181 -49.142 1.000 44.345 57 LYS AAA N 1
ATOM 1687 C CA . LYS B 1 56 ? 23.606 5.257 -48.756 1.000 48.954 57 LYS AAA CA 1
ATOM 1688 C C . LYS B 1 56 ? 22.843 6.568 -48.555 1.000 42.232 57 LYS AAA C 1
ATOM 1689 O O . LYS B 1 56 ? 23.265 7.383 -47.712 1.000 42.536 57 LYS AAA O 1
ATOM 1695 N N . ALA B 1 57 ? 21.759 6.753 -49.311 1.000 38.109 58 ALA AAA N 1
ATOM 1696 C CA . ALA B 1 57 ? 20.874 7.925 -49.123 1.000 35.861 58 ALA AAA CA 1
ATOM 1697 C C . ALA B 1 57 ? 19.460 7.537 -49.554 1.000 32.585 58 ALA AAA C 1
ATOM 1698 O O . ALA B 1 57 ? 19.299 6.730 -50.490 1.000 35.960 58 ALA AAA O 1
ATOM 1700 N N . VAL B 1 58 ? 18.485 8.119 -48.856 1.000 34.648 59 VAL AAA N 1
ATOM 1701 C CA . VAL B 1 58 ? 17.048 7.918 -49.199 1.000 31.385 59 VAL AAA CA 1
ATOM 1702 C C . VAL B 1 58 ? 16.472 9.280 -49.587 1.000 31.091 59 VAL AAA C 1
ATOM 1703 O O . VAL B 1 58 ? 16.692 10.269 -48.860 1.000 33.671 59 VAL AAA O 1
ATOM 1707 N N . SER B 1 59 ? 15.754 9.298 -50.710 1.000 29.307 60 SER AAA N 1
ATOM 1708 C CA . SER B 1 59 ? 15.021 10.508 -51.162 1.000 29.933 60 SER AAA CA 1
ATOM 1709 C C . SER B 1 59 ? 13.540 10.283 -50.849 1.000 28.082 60 SER AAA C 1
ATOM 1710 O O . SER B 1 59 ? 12.958 9.294 -51.340 1.000 29.863 60 SER AAA O 1
ATOM 1713 N N . ARG B 1 60 ? 12.972 11.177 -50.037 1.000 30.373 61 ARG AAA N 1
ATOM 1714 C CA . ARG B 1 60 ? 11.548 11.065 -49.627 1.000 27.375 61 ARG AAA CA 1
ATOM 1715 C C . ARG B 1 60 ? 10.757 12.102 -50.425 1.000 27.002 61 ARG AAA C 1
ATOM 1716 O O . ARG B 1 60 ? 11.098 13.301 -50.366 1.000 29.436 61 ARG AAA O 1
ATOM 1724 N N . GLU B 1 61 ? 9.744 11.628 -51.152 1.000 28.022 62 GLU AAA N 1
ATOM 1725 C CA . GLU B 1 61 ? 8.864 12.548 -51.916 1.000 28.069 62 GLU AAA CA 1
ATOM 1726 C C . GLU B 1 61 ? 7.543 12.698 -51.159 1.000 29.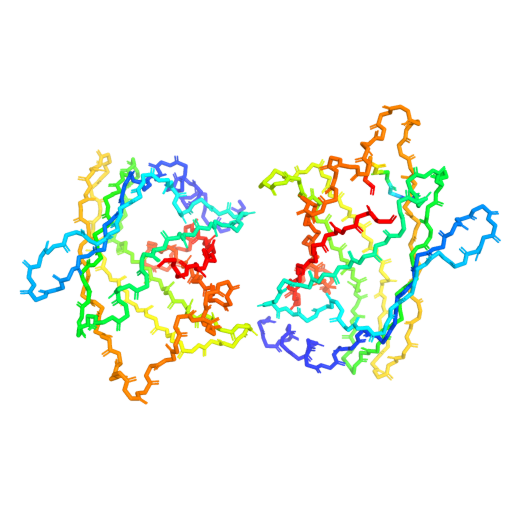204 62 GLU AAA C 1
ATOM 1727 O O . GLU B 1 61 ? 6.936 11.671 -50.790 1.000 27.793 62 GLU AAA O 1
ATOM 1733 N N . LEU B 1 62 ? 7.151 13.955 -50.945 1.000 27.223 63 LEU AAA N 1
ATOM 1734 C CA . LEU B 1 62 ? 5.867 14.293 -50.281 1.000 28.903 63 LEU AAA CA 1
ATOM 1735 C C . LEU B 1 62 ? 5.011 15.105 -51.254 1.000 31.826 63 LEU AAA C 1
ATOM 1736 O O . LEU B 1 62 ? 5.395 16.237 -51.606 1.000 33.180 63 LEU AAA O 1
ATOM 1741 N N . ASN B 1 63 ? 3.885 14.518 -51.665 1.000 26.830 64 ASN AAA N 1
ATOM 1742 C CA . ASN B 1 63 ? 2.908 15.237 -52.524 1.000 27.880 64 ASN AAA CA 1
ATOM 1743 C C . ASN B 1 63 ? 1.750 15.731 -51.656 1.000 32.843 64 ASN AAA C 1
ATOM 1744 O O . ASN B 1 63 ? 1.088 14.903 -50.997 1.000 32.503 64 ASN AAA O 1
ATOM 1749 N N . PHE B 1 64 ? 1.531 17.047 -51.673 1.000 30.478 65 PHE AAA N 1
ATOM 1750 C CA . PHE B 1 64 ? 0.518 17.684 -50.796 1.000 31.112 65 PHE AAA CA 1
ATOM 1751 C C . PHE B 1 64 ? -0.262 18.726 -51.599 1.000 35.290 65 PHE AAA C 1
ATOM 1752 O O . PHE B 1 64 ? 0.249 19.300 -52.581 1.000 33.979 65 PHE AAA O 1
ATOM 1760 N N . SER B 1 65 ? -1.499 18.944 -51.151 1.000 34.961 66 SER AAA N 1
ATOM 1761 C CA . SER B 1 65 ? -2.356 20.049 -51.651 1.000 37.017 66 SER AAA CA 1
ATOM 1762 C C . SER B 1 65 ? -2.642 20.993 -50.483 1.000 40.887 66 SER AAA C 1
ATOM 1763 O O . SER B 1 65 ? -2.719 20.526 -49.328 1.000 37.967 66 SER AAA O 1
ATOM 1766 N N . SER B 1 66 ? -2.785 22.280 -50.803 1.000 36.009 67 SER AAA N 1
ATOM 1767 C CA . SER B 1 66 ? -3.048 23.311 -49.767 1.000 40.244 67 SER AAA CA 1
ATOM 1768 C C . SER B 1 66 ? -3.947 24.391 -50.370 1.000 41.942 67 SER AAA C 1
ATOM 1769 O O . SER B 1 66 ? -3.510 25.074 -51.316 1.000 38.932 67 SER AAA O 1
ATOM 1772 N N . THR B 1 67 ? -5.160 24.530 -49.832 1.000 42.272 68 THR AAA N 1
ATOM 1773 C CA . THR B 1 67 ? -6.064 25.630 -50.258 1.000 43.836 68 THR AAA CA 1
ATOM 1774 C C . THR B 1 67 ? -5.468 26.979 -49.847 1.000 46.190 68 THR AAA C 1
ATOM 1775 O O . THR B 1 67 ? -5.651 27.961 -50.594 1.000 40.598 68 THR AAA O 1
ATOM 1779 N N . GLU B 1 68 ? -4.784 27.013 -48.701 1.000 38.507 69 GLU AAA N 1
ATOM 1780 C CA . GLU B 1 68 ? -4.259 28.294 -48.159 1.000 42.678 69 GLU AAA CA 1
ATOM 1781 C C . GLU B 1 68 ? -2.863 28.550 -48.732 1.000 43.230 69 GLU AAA C 1
ATOM 1782 O O . GLU B 1 68 ? -2.069 27.595 -48.852 1.000 36.044 69 GLU AAA O 1
ATOM 1788 N N . GLN B 1 69 ? -2.602 29.816 -49.066 1.000 39.627 70 GLN AAA N 1
ATOM 1789 C CA . GLN B 1 69 ? -1.226 30.267 -49.393 1.000 40.778 70 GLN AAA CA 1
ATOM 1790 C C . GLN B 1 69 ? -0.333 30.076 -48.164 1.000 42.196 70 GLN AAA C 1
ATOM 1791 O O . GLN B 1 69 ? -0.814 30.251 -47.026 1.000 45.118 70 GLN AAA O 1
ATOM 1797 N N . MET B 1 70 ? 0.930 29.729 -48.421 1.000 39.261 71 MET AAA N 1
ATOM 1798 C CA . MET B 1 70 ? 1.962 29.721 -47.352 1.000 44.814 71 MET AAA CA 1
ATOM 1799 C C . MET B 1 70 ? 3.211 30.434 -47.873 1.000 46.003 71 MET AAA C 1
ATOM 1800 O O . MET B 1 70 ? 3.571 30.237 -49.050 1.000 39.794 71 MET AAA O 1
ATOM 1805 N N . GLU B 1 71 ? 3.832 31.237 -47.005 1.000 46.614 72 GLU AAA N 1
ATOM 1806 C CA . GLU B 1 71 ? 5.003 32.055 -47.417 1.000 48.255 72 GLU AAA CA 1
ATOM 1807 C C . GLU B 1 71 ? 6.264 31.189 -47.354 1.000 41.706 72 GLU AAA C 1
ATOM 1808 O O . GLU B 1 71 ? 7.118 31.309 -48.253 1.000 43.264 72 GLU AAA O 1
ATOM 1814 N N . LYS B 1 72 ? 6.359 30.351 -46.319 1.000 44.237 73 LYS AAA N 1
ATOM 1815 C CA . LYS B 1 72 ? 7.555 29.490 -46.124 1.000 45.552 73 LYS AAA CA 1
ATOM 1816 C C . LYS B 1 72 ? 7.113 28.175 -45.482 1.000 46.602 73 LYS AAA C 1
ATOM 1817 O O . LYS B 1 72 ? 7.281 28.009 -44.256 1.000 38.600 73 LYS AAA O 1
ATOM 1823 N N . PHE B 1 73 ? 6.571 27.287 -46.316 1.000 42.685 74 PHE AAA N 1
ATOM 1824 C CA . PHE B 1 73 ? 6.170 25.938 -45.845 1.000 42.007 74 PHE AAA CA 1
ATOM 1825 C C . PHE B 1 73 ? 7.441 25.158 -45.505 1.000 36.091 74 PHE AAA C 1
ATOM 1826 O O . PHE B 1 73 ? 8.343 25.031 -46.356 1.000 33.583 74 PHE AAA O 1
ATOM 1834 N N . ARG B 1 74 ? 7.493 24.656 -44.271 1.000 35.384 75 ARG AAA N 1
ATOM 1835 C CA . ARG B 1 74 ? 8.668 23.871 -43.815 1.000 37.021 75 ARG AAA CA 1
ATOM 1836 C C . ARG B 1 74 ? 8.192 22.895 -42.740 1.000 30.927 75 ARG AAA C 1
ATOM 1837 O O . ARG B 1 74 ? 7.033 22.998 -42.291 1.000 36.231 75 ARG AAA O 1
ATOM 1845 N N . LEU B 1 75 ? 9.088 21.986 -42.356 1.000 32.926 76 LEU AAA N 1
ATOM 1846 C CA . LEU B 1 75 ? 8.745 21.028 -41.276 1.000 33.229 76 LEU AAA CA 1
ATOM 1847 C C . LEU B 1 75 ? 9.995 20.756 -40.442 1.000 32.390 76 LEU AAA C 1
ATOM 1848 O O . LEU B 1 75 ? 11.128 20.864 -40.953 1.000 36.021 76 LEU AAA O 1
ATOM 1853 N N . GLU B 1 76 ? 9.731 20.418 -39.179 1.000 34.597 77 GLU AAA N 1
ATOM 1854 C CA . GLU B 1 76 ? 10.791 19.939 -38.257 1.000 38.745 77 GLU AAA CA 1
ATOM 1855 C C . GLU B 1 76 ? 10.376 18.545 -37.785 1.000 33.543 77 GLU AAA C 1
ATOM 1856 O O . GLU B 1 76 ? 9.217 18.363 -37.364 1.000 34.886 77 GLU AAA O 1
ATOM 1862 N N . GLN B 1 77 ? 11.315 17.603 -37.874 1.000 28.687 78 GLN AAA N 1
ATOM 1863 C CA . GLN B 1 77 ? 11.037 16.207 -37.452 1.000 31.122 78 GLN AAA CA 1
ATOM 1864 C C . GLN B 1 77 ? 12.040 15.849 -36.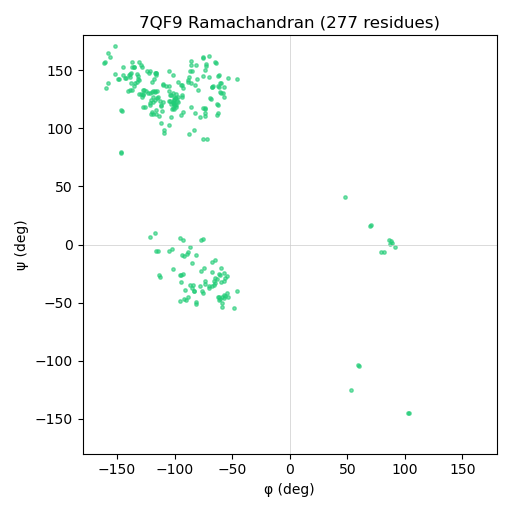356 1.000 34.842 78 GLN AAA C 1
ATOM 1865 O O . GLN B 1 77 ? 13.261 15.882 -36.610 1.000 35.442 78 GLN AAA O 1
ATOM 1871 N N . LYS B 1 78 ? 11.507 15.522 -35.178 1.000 31.978 79 LYS AAA N 1
ATOM 1872 C CA . LYS B 1 78 ? 12.361 14.964 -34.099 1.000 38.106 79 LYS AAA CA 1
ATOM 1873 C C . LYS B 1 78 ? 12.165 13.448 -34.078 1.000 36.171 79 LYS AAA C 1
ATOM 1874 O O . LYS B 1 78 ? 11.009 12.982 -34.009 1.000 33.937 79 LYS AAA O 1
ATOM 1880 N N . VAL B 1 79 ? 13.290 12.737 -34.149 1.000 33.529 80 VAL AAA N 1
ATOM 1881 C CA . VAL B 1 79 ? 13.275 11.247 -34.213 1.000 32.265 80 VAL AAA CA 1
ATOM 1882 C C . VAL B 1 79 ? 13.547 10.717 -32.806 1.000 33.630 80 VAL AAA C 1
ATOM 1883 O O . VAL B 1 79 ? 14.631 10.986 -32.251 1.000 35.122 80 VAL AAA O 1
ATOM 1887 N N . TYR B 1 80 ? 12.564 9.987 -32.277 1.000 31.191 81 TYR AAA N 1
ATOM 1888 C CA . TYR B 1 80 ? 12.632 9.461 -30.890 1.000 33.429 81 TYR AAA CA 1
ATOM 1889 C C . TYR B 1 80 ? 12.935 7.963 -30.944 1.000 37.559 81 TYR AAA C 1
ATOM 1890 O O . TYR B 1 80 ? 12.343 7.222 -31.754 1.000 35.105 81 TYR AAA O 1
ATOM 1899 N N . PHE B 1 81 ? 13.852 7.557 -30.065 1.000 35.014 82 PHE AAA N 1
ATOM 1900 C CA . PHE B 1 81 ? 14.035 6.130 -29.700 1.000 37.958 82 PHE AAA CA 1
ATOM 1901 C C . PHE B 1 81 ? 13.565 5.953 -28.254 1.000 41.130 82 PHE AAA C 1
ATOM 1902 O O . PHE B 1 81 ? 14.178 6.537 -27.340 1.000 38.584 82 PHE AAA O 1
ATOM 1910 N N . LYS B 1 82 ? 12.498 5.168 -28.081 1.000 46.596 83 LYS AAA N 1
ATOM 1911 C CA . LYS B 1 82 ? 11.713 5.170 -26.818 1.000 53.511 83 LYS AAA CA 1
ATOM 1912 C C . LYS B 1 82 ? 11.322 6.628 -26.550 1.000 48.156 83 LYS AAA C 1
ATOM 1913 O O . LYS B 1 82 ? 10.727 7.242 -27.457 1.000 55.041 83 LYS AAA O 1
ATOM 1919 N N . GLY B 1 83 ? 11.639 7.179 -25.374 1.000 57.755 84 GLY AAA N 1
ATOM 1920 C CA . GLY B 1 83 ? 11.286 8.581 -25.073 1.000 53.233 84 GLY AAA CA 1
ATOM 1921 C C . GLY B 1 83 ? 12.416 9.553 -25.359 1.000 50.082 84 GLY AAA C 1
ATOM 1922 O O . GLY B 1 83 ? 12.257 10.745 -25.030 1.000 55.117 84 GLY AAA O 1
ATOM 1923 N N . GLN B 1 84 ? 13.521 9.079 -25.942 1.000 48.857 85 GLN AAA N 1
ATOM 1924 C CA . GLN B 1 84 ? 14.712 9.945 -26.152 1.000 48.069 85 GLN AAA CA 1
ATOM 1925 C C . GLN B 1 84 ? 14.764 10.430 -27.603 1.000 40.463 85 GLN AAA C 1
ATOM 1926 O O . GLN B 1 84 ? 14.766 9.590 -28.522 1.000 39.821 85 GLN AAA O 1
ATOM 1932 N N . CYS B 1 85 ? 14.812 11.753 -27.775 1.000 40.713 86 CYS AAA N 1
ATOM 1933 C CA . CYS B 1 85 ? 14.989 12.376 -29.112 1.000 46.154 86 CYS AAA CA 1
ATOM 1934 C C . CYS B 1 85 ? 16.467 12.286 -29.507 1.000 52.517 86 CYS AAA C 1
ATOM 1935 O O . CYS B 1 85 ? 17.293 12.989 -28.891 1.000 56.190 86 CYS AAA O 1
ATOM 1938 N N . LEU B 1 86 ? 16.770 11.443 -30.497 1.000 39.348 87 LEU AAA N 1
ATOM 1939 C CA . LEU B 1 86 ? 18.175 11.231 -30.939 1.000 40.261 87 LEU AAA CA 1
ATOM 1940 C C . LEU B 1 86 ? 18.524 12.139 -32.121 1.000 43.281 87 LEU AAA C 1
ATOM 1941 O O . LEU B 1 86 ? 19.703 12.532 -32.226 1.000 43.165 87 LEU AAA O 1
ATOM 1946 N N . GLU B 1 87 ? 17.549 12.451 -32.979 1.000 37.053 88 GLU AAA N 1
ATOM 1947 C CA . GLU B 1 87 ? 17.854 13.222 -34.213 1.000 37.127 88 GLU AAA CA 1
ATOM 1948 C C . GLU B 1 87 ? 16.757 14.267 -34.420 1.000 40.843 88 GLU AAA C 1
ATOM 1949 O O . GLU B 1 87 ? 15.592 14.010 -34.057 1.000 40.725 88 GLU AAA O 1
ATOM 1955 N N . GLU B 1 88 ? 17.159 15.406 -34.987 1.000 40.324 89 GLU AAA N 1
ATOM 1956 C CA . GLU B 1 88 ? 16.184 16.446 -35.404 1.000 41.266 89 GLU AAA CA 1
ATOM 1957 C C . GLU B 1 88 ? 16.450 16.809 -36.866 1.000 45.149 89 GLU AAA C 1
ATOM 1958 O O . GLU B 1 88 ? 17.558 17.288 -37.181 1.000 43.325 89 GLU AAA O 1
ATOM 1964 N N . TRP B 1 89 ? 15.446 16.573 -37.712 1.000 43.964 90 TRP AAA N 1
ATOM 1965 C CA . TRP B 1 89 ? 15.554 16.858 -39.166 1.000 42.328 90 TRP AAA CA 1
ATOM 1966 C C . TRP B 1 89 ? 14.831 18.170 -39.475 1.000 43.137 90 TRP AAA C 1
ATOM 1967 O O . TRP B 1 89 ? 13.809 18.468 -38.826 1.000 41.483 90 TRP AAA O 1
ATOM 1978 N N . PHE B 1 90 ? 15.369 18.907 -40.447 1.000 35.485 91 PHE AAA N 1
ATOM 1979 C CA . PHE B 1 90 ? 14.768 20.188 -40.898 1.000 37.878 91 PHE AAA CA 1
ATOM 1980 C C . PHE B 1 90 ? 14.669 20.181 -42.424 1.000 37.529 91 PHE AAA C 1
ATOM 1981 O O . PHE B 1 90 ? 15.670 19.888 -43.107 1.000 39.215 91 PHE AAA O 1
ATOM 1989 N N . PHE B 1 91 ? 13.475 20.504 -42.922 1.000 35.947 92 PHE AAA N 1
ATOM 1990 C CA . PHE B 1 91 ? 13.229 20.568 -44.386 1.000 34.007 92 PHE AAA CA 1
ATOM 1991 C C . PHE B 1 91 ? 12.375 21.790 -44.721 1.000 33.642 92 PHE AAA C 1
ATOM 1992 O O . PHE B 1 91 ? 11.416 22.109 -43.990 1.000 35.844 92 PHE AAA O 1
ATOM 2000 N N . GLU B 1 92 ? 12.748 22.441 -45.825 1.000 37.459 93 GLU AAA N 1
ATOM 2001 C CA . GLU B 1 92 ? 12.016 23.630 -46.331 1.000 41.745 93 GLU AAA CA 1
ATOM 2002 C C . GLU B 1 92 ? 11.404 23.304 -47.695 1.000 38.448 93 GLU AAA C 1
ATOM 2003 O O . GLU B 1 92 ? 12.118 22.762 -48.562 1.000 37.841 93 GLU AAA O 1
ATOM 2009 N N . PHE B 1 93 ? 10.124 23.641 -47.859 1.000 36.894 94 PHE AAA N 1
ATOM 2010 C CA . PHE B 1 93 ? 9.507 23.701 -49.210 1.000 39.787 94 PHE AAA CA 1
ATOM 2011 C C . PHE B 1 93 ? 9.544 25.131 -49.760 1.000 40.084 94 PHE AAA C 1
ATOM 2012 O O . PHE B 1 93 ? 9.966 25.319 -50.918 1.000 39.169 94 PHE AAA O 1
ATOM 2020 N N . GLY B 1 94 ? 9.112 26.101 -48.950 1.000 40.187 95 GLY AAA N 1
ATOM 2021 C CA . GLY B 1 94 ? 9.044 27.505 -49.397 1.000 41.533 95 GLY AAA CA 1
ATOM 2022 C C . GLY B 1 94 ? 7.626 27.943 -49.713 1.000 40.402 95 GLY AAA C 1
ATOM 2023 O O . GLY B 1 94 ? 6.684 27.497 -49.029 1.000 37.622 95 GLY AAA O 1
ATOM 2024 N N . PHE B 1 95 ? 7.499 28.801 -50.727 1.000 42.169 96 PHE AAA N 1
ATOM 2025 C CA . PHE B 1 95 ? 6.202 29.437 -51.072 1.000 43.403 96 PHE AAA CA 1
ATOM 2026 C C . PHE B 1 95 ? 5.232 28.374 -51.593 1.000 38.309 96 PHE AAA C 1
ATOM 2027 O O . PHE B 1 95 ? 5.621 27.518 -52.412 1.000 39.841 96 PHE AAA O 1
ATOM 2035 N N . VAL B 1 96 ? 3.991 28.449 -51.109 1.000 37.664 97 VAL AAA N 1
ATOM 2036 C CA . VAL B 1 96 ? 2.912 27.522 -51.558 1.000 40.307 97 VAL AAA CA 1
ATOM 2037 C C . VAL B 1 96 ? 1.787 28.369 -52.156 1.000 38.930 97 VAL AAA C 1
ATOM 2038 O O . VAL B 1 96 ? 1.128 29.115 -51.404 1.000 38.434 97 VAL AAA O 1
ATOM 2042 N N . ILE B 1 97 ? 1.598 28.238 -53.470 1.000 36.552 98 ILE AAA N 1
ATOM 2043 C CA . ILE B 1 97 ? 0.453 28.897 -54.164 1.000 38.114 98 ILE AAA CA 1
ATOM 2044 C C . ILE B 1 97 ? -0.842 28.334 -53.587 1.000 37.958 98 ILE AAA C 1
ATOM 2045 O O . ILE B 1 97 ? -0.959 27.128 -53.379 1.000 33.984 98 ILE AAA O 1
ATOM 2050 N N . PRO B 1 98 ? -1.853 29.185 -53.303 1.000 37.503 99 PRO AAA N 1
ATOM 2051 C CA . PRO B 1 98 ? -3.136 28.676 -52.821 1.000 37.612 99 PRO AAA CA 1
ATOM 2052 C C . PRO B 1 98 ? -3.802 27.730 -53.829 1.000 41.082 99 PRO AAA C 1
ATOM 2053 O O . PRO B 1 98 ? -3.778 27.994 -55.018 1.000 36.263 99 PRO AAA O 1
ATOM 2057 N N . ASN B 1 99 ? -4.378 26.649 -53.293 1.000 39.443 100 ASN AAA N 1
ATOM 2058 C CA . ASN B 1 99 ? -5.150 25.636 -54.064 1.000 36.251 100 ASN AAA CA 1
ATOM 2059 C C . ASN B 1 99 ? -4.228 24.819 -54.974 1.000 36.426 100 ASN AAA C 1
ATOM 2060 O O . ASN B 1 99 ? -4.742 24.152 -55.895 1.000 35.133 100 ASN AAA O 1
ATOM 2065 N N . SER B 1 100 ? -2.919 24.872 -54.720 1.000 35.430 101 SER AAA N 1
ATOM 2066 C CA . SER B 1 100 ? -1.913 24.155 -55.548 1.000 33.002 101 SER AAA CA 1
ATOM 2067 C C . SER B 1 100 ? -1.760 22.721 -55.034 1.000 33.817 101 SER AAA C 1
ATOM 2068 O O . SER B 1 100 ? -2.084 22.455 -53.858 1.000 33.852 101 SER AAA O 1
ATOM 2071 N N . THR B 1 101 ? -1.277 21.849 -55.921 1.000 32.899 102 THR AAA N 1
ATOM 2072 C CA . THR B 1 101 ? -0.793 20.494 -55.551 1.000 34.387 102 THR AAA CA 1
ATOM 2073 C C . THR B 1 101 ? 0.688 20.383 -55.918 1.000 37.342 102 THR AAA C 1
ATOM 2074 O O . THR B 1 101 ? 1.045 20.661 -57.082 1.000 32.485 102 THR AAA O 1
ATOM 2078 N N . ASN B 1 102 ? 1.504 19.995 -54.935 1.000 28.915 103 ASN AAA N 1
ATOM 2079 C CA . ASN B 1 102 ? 2.978 20.127 -55.055 1.000 28.879 103 ASN AAA CA 1
ATOM 2080 C C . ASN B 1 102 ? 3.632 18.805 -54.651 1.000 27.400 103 ASN AAA C 1
ATOM 2081 O O . ASN B 1 102 ? 3.155 18.145 -53.706 1.000 29.490 103 ASN AAA O 1
ATOM 2086 N N . THR B 1 103 ? 4.698 18.460 -55.374 1.000 29.170 104 THR AAA N 1
ATOM 2087 C CA . THR B 1 103 ? 5.602 17.357 -54.964 1.000 28.139 104 THR AAA CA 1
ATOM 2088 C C . THR B 1 103 ? 6.818 17.955 -54.255 1.000 28.621 104 THR AAA C 1
ATOM 2089 O O . THR B 1 103 ? 7.506 18.815 -54.841 1.000 31.340 104 THR AAA O 1
ATOM 2093 N N . TRP B 1 104 ? 7.041 17.492 -53.024 1.000 26.889 105 TRP AAA N 1
ATOM 2094 C CA . TRP B 1 104 ? 8.151 17.986 -52.169 1.000 28.493 105 TRP AAA CA 1
ATOM 2095 C C . TRP B 1 104 ? 9.160 16.848 -52.007 1.000 28.062 105 TRP AAA C 1
ATOM 2096 O O . TRP B 1 104 ? 8.782 15.780 -51.488 1.000 27.918 105 TRP AAA O 1
ATOM 2107 N N . GLN B 1 105 ? 10.392 17.092 -52.456 1.000 26.925 106 GLN AAA N 1
ATOM 2108 C CA . GLN B 1 105 ? 11.458 16.059 -52.393 1.000 28.830 106 GLN AAA CA 1
ATOM 2109 C C . GLN B 1 105 ? 12.488 16.499 -51.352 1.000 31.599 106 GLN AAA C 1
ATOM 2110 O O . GLN B 1 105 ? 12.847 17.693 -51.326 1.000 32.149 106 GLN AAA O 1
ATOM 2116 N N . SER B 1 106 ? 12.932 15.545 -50.532 1.000 31.477 107 SER AAA N 1
ATOM 2117 C CA . SER B 1 106 ? 14.006 15.798 -49.540 1.000 31.170 107 SER AAA CA 1
ATOM 2118 C C . SER B 1 106 ? 14.952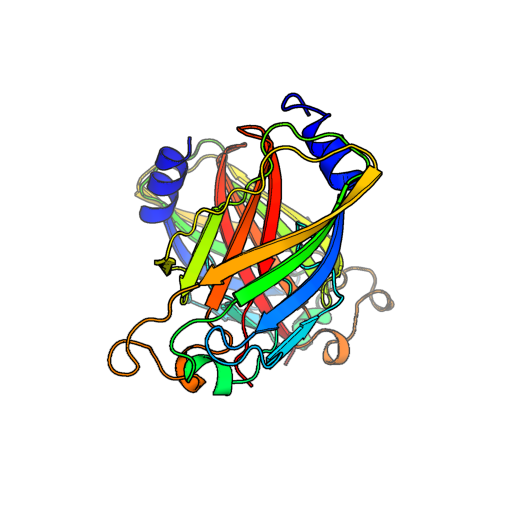 14.597 -49.522 1.000 32.810 107 SER AAA C 1
ATOM 2119 O O . SER B 1 106 ? 14.491 13.449 -49.677 1.000 28.734 107 SER AAA O 1
ATOM 2122 N N . LEU B 1 107 ? 16.240 14.890 -49.340 1.000 35.531 108 LEU AAA N 1
ATOM 2123 C CA . LEU B 1 107 ? 17.261 13.814 -49.264 1.000 35.894 108 LEU AAA CA 1
ATOM 2124 C C . LEU B 1 107 ? 17.586 13.536 -47.796 1.000 36.218 108 LEU AAA C 1
ATOM 2125 O O . LEU B 1 107 ? 17.878 14.485 -47.040 1.000 36.495 108 LEU AAA O 1
ATOM 2130 N N . ILE B 1 108 ? 17.527 12.254 -47.436 1.000 33.255 109 ILE AAA N 1
ATOM 2131 C CA . ILE B 1 108 ? 17.987 11.794 -46.094 1.000 37.722 109 ILE AAA CA 1
ATOM 2132 C C . ILE B 1 108 ? 19.210 10.905 -46.314 1.000 40.223 109 ILE AAA C 1
ATOM 2133 O O . ILE B 1 108 ? 19.069 9.781 -46.835 1.000 39.680 109 ILE AAA O 1
ATOM 2138 N N A GLU B 1 109 ? 20.379 11.417 -45.925 0.500 43.279 110 GLU AAA N 1
ATOM 2139 N N B GLU B 1 109 ? 20.380 11.418 -45.927 0.500 43.302 110 GLU AAA N 1
ATOM 2140 C CA A GLU B 1 109 ? 21.650 10.670 -46.117 0.500 46.350 110 GLU AAA CA 1
ATOM 2141 C CA B GLU B 1 109 ? 21.650 10.670 -46.117 0.500 46.370 110 GLU AAA CA 1
ATOM 2142 C C A GLU B 1 109 ? 21.873 9.721 -44.937 0.500 44.322 110 GLU AAA C 1
ATOM 2143 C C B GLU B 1 109 ? 21.870 9.720 -44.937 0.500 44.375 110 GLU AAA C 1
ATOM 2144 O O A GLU B 1 109 ? 21.624 10.123 -43.782 0.500 42.349 110 GLU AAA O 1
ATOM 2145 O O B GLU B 1 109 ? 21.617 10.120 -43.783 0.500 42.532 110 GLU AAA O 1
ATOM 2156 N N . ALA B 1 110 ? 22.334 8.507 -45.245 1.000 44.147 111 ALA AAA N 1
ATOM 2157 C CA . ALA B 1 110 ? 22.657 7.507 -44.204 1.000 47.905 111 ALA AAA CA 1
ATOM 2158 C C . ALA B 1 110 ? 23.941 7.937 -43.490 1.000 58.201 111 ALA AAA C 1
ATOM 2159 O O . ALA B 1 110 ? 24.848 8.497 -44.139 1.000 57.530 111 ALA AAA O 1
ATOM 2161 N N . ALA B 1 111 ? 23.978 7.667 -42.184 1.000 59.430 112 ALA AAA N 1
ATOM 2162 C CA . ALA B 1 111 ? 25.207 7.804 -41.369 1.000 64.239 112 ALA AAA CA 1
ATOM 2163 C C . ALA B 1 111 ? 26.191 6.710 -41.769 1.000 67.231 112 ALA AAA C 1
ATOM 2164 O O . ALA B 1 111 ? 25.810 5.727 -42.401 1.000 60.183 112 ALA AAA O 1
ATOM 2166 N N . PRO B 1 112 ? 27.491 6.855 -41.425 1.000 74.521 113 PRO AAA N 1
ATOM 2167 C CA . PRO B 1 112 ? 28.463 5.799 -41.701 1.000 74.383 113 PRO AAA CA 1
ATOM 2168 C C . PRO B 1 112 ? 27.953 4.405 -41.313 1.000 68.284 113 PRO AAA C 1
ATOM 2169 O O . PRO B 1 112 ? 27.283 4.260 -40.306 1.000 69.578 113 PRO AAA O 1
ATOM 2173 N N . GLU B 1 113 ? 28.304 3.427 -42.150 1.000 70.458 114 GLU AAA N 1
ATOM 2174 C CA . GLU B 1 113 ? 27.603 2.117 -42.234 1.000 74.606 114 GLU AAA CA 1
ATOM 2175 C C . GLU B 1 113 ? 27.405 1.524 -40.835 1.000 73.606 114 GLU AAA C 1
ATOM 2176 O O . GLU B 1 113 ? 26.245 1.211 -40.501 1.000 87.180 114 GLU AAA O 1
ATOM 2178 N N . SER B 1 114 ? 28.472 1.361 -40.047 1.000 73.995 115 SER AAA N 1
ATOM 2179 C CA . SER B 1 114 ? 28.370 0.625 -38.758 1.000 74.555 115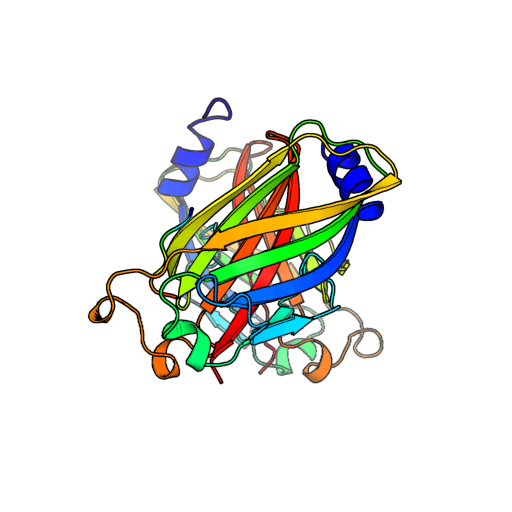 SER AAA CA 1
ATOM 2180 C C . SER B 1 114 ? 27.820 1.532 -37.653 1.000 73.787 115 SER AAA C 1
ATOM 2181 O O . SER B 1 114 ? 27.521 1.005 -36.564 1.000 77.679 115 SER AAA O 1
ATOM 2184 N N . GLN B 1 115 ? 27.687 2.837 -37.909 1.000 69.441 116 GLN AAA N 1
ATOM 2185 C CA . GLN B 1 115 ? 27.082 3.752 -36.904 1.000 66.889 116 GLN AAA CA 1
ATOM 2186 C C . GLN B 1 115 ? 25.559 3.754 -37.060 1.000 59.489 116 GLN AAA C 1
ATOM 2187 O O . GLN B 1 115 ? 24.876 4.433 -36.268 1.000 55.220 116 GLN AAA O 1
ATOM 2193 N N . MET B 1 116 ? 25.065 3.012 -38.053 1.000 58.740 117 MET AAA N 1
ATOM 2194 C CA . MET B 1 116 ? 23.601 2.898 -38.280 1.000 55.851 117 MET AAA CA 1
ATOM 2195 C C . MET B 1 116 ? 23.035 1.875 -37.295 1.000 50.323 117 MET AAA C 1
ATOM 2196 O O . MET B 1 116 ? 23.711 0.865 -37.016 1.000 48.979 117 MET AAA O 1
ATOM 2201 N N . MET B 1 117 ? 21.830 2.150 -36.795 1.000 46.918 118 MET AAA N 1
ATOM 2202 C CA . MET B 1 117 ? 21.251 1.218 -35.795 1.000 49.659 118 MET AAA CA 1
ATOM 2203 C C . MET B 1 117 ? 20.550 0.079 -36.526 1.000 46.597 118 MET AAA C 1
ATOM 2204 O O . MET B 1 117 ? 20.045 0.246 -37.634 1.000 43.673 118 MET AAA O 1
ATOM 2209 N N . PRO B 1 118 ? 20.523 -1.122 -35.908 1.000 52.135 119 PRO AAA N 1
ATOM 2210 C CA . PRO B 1 118 ? 19.918 -2.283 -36.557 1.000 51.475 119 PRO AAA CA 1
ATOM 2211 C C . PRO B 1 118 ? 18.386 -2.209 -36.567 1.000 44.991 119 PRO AAA C 1
ATOM 2212 O O . PRO B 1 118 ? 17.801 -1.631 -35.669 1.000 40.845 119 PRO AAA O 1
ATOM 2216 N N . ALA B 1 119 ? 17.797 -2.813 -37.601 1.000 43.179 120 ALA AAA N 1
ATOM 2217 C CA . ALA B 1 119 ? 16.327 -2.859 -37.773 1.000 41.999 120 ALA AAA CA 1
ATOM 2218 C C . ALA B 1 119 ? 15.681 -3.489 -36.535 1.000 42.347 120 ALA AAA C 1
ATOM 2219 O O . ALA B 1 119 ? 14.656 -2.954 -36.070 1.000 39.875 120 ALA AAA O 1
ATOM 2221 N N . SER B 1 120 ? 16.251 -4.584 -36.023 1.000 44.037 121 SER AAA N 1
ATOM 2222 C CA . SER B 1 120 ? 15.618 -5.365 -34.928 1.000 44.248 121 SER AAA CA 1
ATOM 2223 C C . SER B 1 120 ? 15.540 -4.507 -33.662 1.000 41.309 121 SER AAA C 1
ATOM 2224 O O . SER B 1 120 ? 14.617 -4.725 -32.853 1.000 43.819 121 SER AAA O 1
ATOM 2227 N N . VAL B 1 121 ? 16.479 -3.571 -33.499 1.000 44.453 122 VAL AAA N 1
ATOM 2228 C CA . VAL B 1 121 ? 16.481 -2.692 -32.292 1.000 45.108 122 VAL AAA CA 1
ATOM 2229 C C . VAL B 1 121 ? 15.543 -1.507 -32.542 1.000 44.280 122 VAL AAA C 1
ATOM 2230 O O . VAL B 1 121 ? 14.857 -1.082 -31.592 1.000 40.314 122 VAL AAA O 1
ATOM 2234 N N . LEU B 1 122 ? 15.517 -1.002 -33.778 1.000 39.514 123 LEU AAA N 1
ATOM 2235 C CA . LEU B 1 122 ? 14.743 0.228 -34.096 1.000 38.641 123 LEU AAA CA 1
ATOM 2236 C C . LEU B 1 122 ? 13.248 -0.098 -34.169 1.000 36.409 123 LEU AAA C 1
ATOM 2237 O O . LEU B 1 122 ? 12.438 0.721 -33.693 1.000 33.994 123 LEU AAA O 1
ATOM 2242 N N . THR B 1 123 ? 12.902 -1.248 -34.752 1.000 37.451 124 THR AAA N 1
ATOM 2243 C CA . THR B 1 123 ? 11.509 -1.515 -35.202 1.000 37.918 124 THR AAA CA 1
ATOM 2244 C C . THR B 1 123 ? 10.563 -1.430 -33.999 1.000 41.549 124 THR AAA C 1
ATOM 2245 O O . THR B 1 123 ? 10.846 -2.061 -32.961 1.000 40.083 124 THR AAA O 1
ATOM 2249 N N . GLY B 1 124 ? 9.479 -0.667 -34.156 1.000 36.813 125 GLY AAA N 1
ATOM 2250 C CA . GLY B 1 124 ? 8.470 -0.491 -33.093 1.000 37.299 125 GLY AAA CA 1
ATOM 2251 C C . GLY B 1 124 ? 8.893 0.504 -32.026 1.000 36.910 125 GLY AAA C 1
ATOM 2252 O O . GLY B 1 124 ? 8.053 0.812 -31.158 1.000 40.375 125 GLY AAA O 1
ATOM 2253 N N . ASN B 1 125 ? 10.132 1.002 -32.073 1.000 37.997 126 ASN AAA N 1
ATOM 2254 C CA . ASN B 1 125 ? 10.673 1.847 -30.973 1.000 40.359 126 ASN AAA CA 1
ATOM 2255 C C . ASN B 1 125 ? 10.965 3.268 -31.462 1.000 40.338 126 ASN AAA C 1
ATOM 2256 O O . ASN B 1 125 ? 11.328 4.119 -30.626 1.000 42.687 126 ASN AAA O 1
ATOM 2261 N N . VAL B 1 126 ? 10.819 3.508 -32.766 1.000 33.969 127 VAL AAA N 1
ATOM 2262 C CA . VAL B 1 126 ? 11.110 4.856 -33.337 1.000 31.887 127 VAL AAA CA 1
ATOM 2263 C C . VAL B 1 126 ? 9.788 5.609 -33.494 1.000 31.246 127 VAL AAA C 1
ATOM 2264 O O . VAL B 1 126 ? 8.858 5.080 -34.134 1.000 28.991 127 VAL AAA O 1
ATOM 2268 N N . ILE B 1 127 ? 9.742 6.806 -32.907 1.000 30.169 128 ILE AAA N 1
ATOM 2269 C CA . ILE B 1 127 ? 8.623 7.762 -33.148 1.000 33.458 128 ILE AAA CA 1
ATOM 2270 C C . ILE B 1 127 ? 9.214 8.985 -33.849 1.000 32.197 128 ILE AAA C 1
ATOM 2271 O O . ILE B 1 127 ? 10.183 9.575 -33.332 1.000 30.965 128 ILE AAA O 1
ATOM 2276 N N . ILE B 1 128 ? 8.626 9.329 -34.996 1.000 28.464 129 ILE AAA N 1
ATOM 2277 C CA . ILE B 1 128 ? 8.962 10.614 -35.673 1.000 28.377 129 ILE AAA CA 1
ATOM 2278 C C . ILE B 1 128 ? 7.833 11.604 -35.385 1.000 30.603 129 ILE AAA C 1
ATOM 2279 O O . ILE B 1 128 ? 6.681 11.361 -35.799 1.000 30.659 129 ILE AAA O 1
ATOM 2284 N N . GLU B 1 129 ? 8.201 12.680 -34.688 1.000 30.638 130 GLU AAA N 1
ATOM 2285 C CA . GLU B 1 129 ? 7.256 13.790 -34.406 1.000 33.761 130 GLU AAA CA 1
ATOM 2286 C C . GLU B 1 129 ? 7.521 14.893 -35.431 1.000 35.058 130 GLU AAA C 1
ATOM 2287 O O . GLU B 1 129 ? 8.653 15.413 -35.480 1.000 33.432 130 GLU AAA O 1
ATOM 2293 N N . THR B 1 130 ? 6.491 15.214 -36.216 1.000 30.100 131 THR AAA N 1
ATOM 2294 C CA . THR B 1 130 ? 6.623 16.205 -37.313 1.000 30.447 131 THR AAA CA 1
ATOM 2295 C C . THR B 1 130 ? 5.844 17.465 -36.933 1.000 29.039 131 THR AAA C 1
ATOM 2296 O O . THR B 1 130 ? 4.630 17.367 -36.668 1.000 33.749 131 THR AAA O 1
ATOM 2300 N N . LYS B 1 131 ? 6.550 18.598 -36.914 1.000 32.511 132 LYS AAA N 1
ATOM 2301 C CA . LYS B 1 131 ? 5.888 19.923 -36.801 1.000 35.376 132 LYS AAA CA 1
ATOM 2302 C C . LYS B 1 131 ? 5.847 20.570 -38.185 1.000 33.186 132 LYS AAA C 1
ATOM 2303 O O . LYS B 1 131 ? 6.921 20.755 -38.791 1.000 34.720 132 LYS AAA O 1
ATOM 2309 N N . PHE B 1 132 ? 4.637 20.894 -38.646 1.000 35.309 133 PHE AAA N 1
ATOM 2310 C CA . PHE B 1 132 ? 4.453 21.622 -39.927 1.000 35.011 133 PHE AAA CA 1
ATOM 2311 C C . PHE B 1 132 ? 4.362 23.120 -39.629 1.000 33.310 133 PHE AAA C 1
ATOM 2312 O O . PHE B 1 132 ? 3.561 23.530 -38.766 1.000 39.304 133 PHE AAA O 1
ATOM 2320 N N . PHE B 1 133 ? 5.178 23.899 -40.341 1.000 39.506 134 PHE AAA N 1
ATOM 2321 C CA . PHE B 1 133 ? 5.276 25.363 -40.109 1.000 41.100 134 PHE AAA CA 1
ATOM 2322 C C . PHE B 1 133 ? 4.936 26.123 -41.392 1.000 43.996 134 PHE AAA C 1
ATOM 2323 O O . PHE B 1 133 ? 5.199 25.637 -42.510 1.000 41.565 134 PHE AAA O 1
ATOM 2331 N N . ASP B 1 134 ? 4.369 27.314 -41.187 1.000 46.160 135 ASP AAA N 1
ATOM 2332 C CA . ASP B 1 134 ? 4.466 28.416 -42.180 1.000 49.204 135 ASP AAA CA 1
ATOM 2333 C C . ASP B 1 134 ? 5.399 29.472 -41.584 1.000 51.462 135 ASP AAA C 1
ATOM 2334 O O . ASP B 1 134 ? 4.941 30.275 -40.747 1.000 48.619 135 ASP AAA O 1
ATOM 2339 N N . ASP B 1 135 ? 6.664 29.440 -42.012 1.000 51.314 136 ASP AAA N 1
ATOM 2340 C CA . ASP B 1 135 ? 7.731 30.283 -41.410 1.000 53.645 136 ASP AAA CA 1
ATOM 2341 C C . ASP B 1 135 ? 7.861 29.929 -39.925 1.000 55.727 136 ASP AAA C 1
ATOM 2342 O O . ASP B 1 135 ? 8.428 28.860 -39.622 1.000 48.663 136 ASP AAA O 1
ATOM 2347 N N . ASP B 1 136 ? 7.356 30.794 -39.041 1.000 53.357 137 ASP AAA N 1
ATOM 2348 C CA . ASP B 1 136 ? 7.453 30.557 -37.576 1.000 55.103 137 ASP AAA CA 1
ATOM 2349 C C . ASP B 1 136 ? 6.106 30.116 -36.995 1.000 51.565 137 ASP AAA C 1
ATOM 2350 O O . ASP B 1 136 ? 6.076 29.783 -35.794 1.000 51.717 137 ASP AAA O 1
ATOM 2355 N N . LEU B 1 137 ? 5.040 30.108 -37.800 1.000 49.338 138 LEU AAA N 1
ATOM 2356 C CA . LEU B 1 137 ? 3.707 29.741 -37.254 1.000 52.455 138 LEU AAA CA 1
ATOM 2357 C C . LEU B 1 137 ? 3.552 28.219 -37.302 1.000 53.234 138 LEU AAA C 1
ATOM 2358 O O . LEU B 1 137 ? 3.583 27.644 -38.409 1.000 48.041 138 LEU AAA O 1
ATOM 2363 N N . LEU B 1 138 ? 3.390 27.613 -36.124 1.000 53.791 139 LEU AAA N 1
ATOM 2364 C CA . LEU B 1 138 ? 3.173 26.147 -36.018 1.000 52.430 139 LEU AAA CA 1
ATOM 2365 C C . LEU B 1 138 ? 1.747 25.818 -36.468 1.000 50.064 139 LEU AAA C 1
ATOM 2366 O O . LEU B 1 138 ? 0.786 26.285 -35.826 1.000 46.261 139 LEU AAA O 1
ATOM 2371 N N . VAL B 1 139 ? 1.646 25.034 -37.543 1.000 44.696 140 VAL AAA N 1
ATOM 2372 C CA . VAL B 1 139 ? 0.317 24.691 -38.130 1.000 48.353 140 VAL AAA CA 1
ATOM 2373 C C . VAL B 1 139 ? -0.224 23.408 -37.494 1.000 49.014 140 VAL AAA C 1
ATOM 2374 O O . VAL B 1 139 ? -1.409 23.401 -37.104 1.000 47.374 140 VAL AAA O 1
ATOM 2378 N N . SER B 1 140 ? 0.605 22.367 -37.394 1.000 42.436 141 SER AAA N 1
ATOM 2379 C CA . SER B 1 140 ? 0.124 21.066 -36.864 1.000 44.028 141 SER AAA CA 1
ATOM 2380 C C . SER B 1 140 ? 1.322 20.229 -36.416 1.000 38.859 141 SER AAA C 1
ATOM 2381 O O . SER B 1 140 ? 2.448 20.455 -36.899 1.000 35.654 141 SER AAA O 1
ATOM 2384 N N . THR B 1 141 ? 1.034 19.293 -35.510 1.000 38.487 142 THR AAA N 1
ATOM 2385 C CA . THR B 1 141 ? 2.035 18.296 -35.053 1.000 39.909 142 THR AAA CA 1
ATOM 2386 C C . THR B 1 141 ? 1.456 16.895 -35.259 1.000 36.301 142 THR AAA C 1
ATOM 2387 O O . THR B 1 141 ? 0.298 16.663 -34.865 1.000 41.563 142 THR AAA O 1
ATOM 2391 N N . SER B 1 142 ? 2.254 16.011 -35.861 1.000 35.465 143 SER AAA N 1
ATOM 2392 C CA . SER B 1 142 ? 1.824 14.615 -36.127 1.000 35.240 143 SER AAA CA 1
ATOM 2393 C C . SER B 1 142 ? 2.887 13.651 -35.597 1.000 29.142 143 SER AAA C 1
ATOM 2394 O O . SER B 1 142 ? 4.068 14.038 -35.495 1.000 30.462 143 SER AAA O 1
ATOM 2397 N N . ARG B 1 143 ? 2.440 12.437 -35.270 1.000 31.392 144 ARG AAA N 1
ATOM 2398 C CA . ARG B 1 143 ? 3.343 11.384 -34.739 1.000 35.339 144 ARG AAA CA 1
ATOM 2399 C C . ARG B 1 143 ? 3.189 10.125 -35.594 1.000 32.918 144 ARG AAA C 1
ATOM 2400 O O . ARG B 1 143 ? 2.043 9.714 -35.864 1.000 32.194 144 ARG AAA O 1
ATOM 2408 N N . VAL B 1 144 ? 4.328 9.552 -35.989 1.000 29.311 145 VAL AAA N 1
ATOM 2409 C CA . VAL B 1 144 ? 4.339 8.270 -36.751 1.000 29.451 145 VAL AAA CA 1
ATOM 2410 C C . VAL B 1 144 ? 5.275 7.297 -36.032 1.000 30.722 145 VAL AAA C 1
ATOM 2411 O O . VAL B 1 144 ? 6.426 7.672 -35.731 1.000 30.127 145 VAL AAA O 1
ATOM 2415 N N . ARG B 1 145 ? 4.769 6.089 -35.777 1.000 28.151 146 ARG AAA N 1
ATOM 2416 C CA . ARG B 1 145 ? 5.630 5.010 -35.229 1.000 32.673 146 ARG AAA CA 1
ATOM 2417 C C . ARG B 1 145 ? 6.194 4.174 -36.380 1.000 30.630 146 ARG AAA C 1
ATOM 2418 O O . ARG B 1 145 ? 5.430 3.810 -37.294 1.000 31.393 146 ARG AAA O 1
ATOM 2426 N N . LEU B 1 146 ? 7.495 3.889 -36.304 1.000 29.057 147 LEU AAA N 1
ATOM 2427 C CA . LEU B 1 146 ? 8.221 3.262 -37.438 1.000 31.534 147 LEU AAA CA 1
ATOM 2428 C C . LEU B 1 146 ? 8.472 1.790 -37.112 1.000 33.644 147 LEU AAA C 1
ATOM 2429 O O . LEU B 1 146 ? 8.947 1.484 -36.001 1.000 30.342 147 LEU AAA O 1
ATOM 2434 N N . PHE B 1 147 ? 8.155 0.934 -38.084 1.000 35.038 148 PHE AAA N 1
ATOM 2435 C CA . PHE B 1 147 ? 8.525 -0.503 -38.039 1.000 32.716 148 PHE AAA CA 1
ATOM 2436 C C . PHE B 1 147 ? 9.421 -0.796 -39.243 1.000 36.270 148 PHE AAA C 1
ATOM 2437 O O . PHE B 1 147 ? 9.079 -0.409 -40.378 1.000 36.504 148 PHE AAA O 1
ATOM 2445 N N . TYR B 1 148 ? 10.545 -1.459 -38.967 1.000 38.762 149 TYR AAA N 1
ATOM 2446 C CA . TYR B 1 148 ? 11.484 -1.874 -40.040 1.000 37.416 149 TYR AAA CA 1
ATOM 2447 C C . TYR B 1 148 ? 11.339 -3.380 -40.264 1.000 44.585 149 TYR AAA C 1
ATOM 2448 O O . TYR B 1 148 ? 11.853 -4.175 -39.452 1.000 41.703 149 TYR AAA O 1
ATOM 2457 N N . VAL B 1 149 ? 10.647 -3.739 -41.347 1.000 42.770 150 VAL AAA N 1
ATOM 2458 C CA . VAL B 1 149 ? 10.295 -5.166 -41.612 1.000 51.076 150 VAL AAA CA 1
ATOM 2459 C C . VAL B 1 149 ? 10.833 -5.563 -42.991 1.000 50.903 150 VAL AAA C 1
ATOM 2460 O O . VAL B 1 149 ? 11.544 -6.559 -43.117 1.000 62.506 150 VAL AAA O 1
ATOM 2464 N N . GLY C 2 4 ? 21.570 15.830 -47.642 1.000 94.699 14 GLY EEE N 1
ATOM 2465 C CA . GLY C 2 4 ? 20.567 16.789 -47.100 1.000 97.378 14 GLY EEE CA 1
ATOM 2466 C C . GLY C 2 4 ? 20.480 16.691 -45.588 1.000 95.938 14 GLY EEE C 1
ATOM 2467 O O . GLY C 2 4 ? 20.712 17.707 -44.905 1.000 95.619 14 GLY EEE O 1
ATOM 2468 N N . CYS C 2 5 ? 20.154 15.495 -45.092 1.000 92.992 15 CYS EEE N 1
ATOM 2469 C CA . CYS C 2 5 ? 20.011 15.254 -43.632 1.000 84.215 15 CYS EEE CA 1
ATOM 2470 C C . CYS C 2 5 ? 20.596 13.883 -43.291 1.000 74.771 15 CYS EEE C 1
ATOM 2471 O O . CYS C 2 5 ? 20.278 12.897 -43.985 1.000 76.805 15 CYS EEE O 1
ATOM 2474 N N . MET C 2 6 ? 21.427 13.862 -42.248 1.000 65.279 16 MET EEE N 1
ATOM 2475 C CA . MET C 2 6 ? 22.121 12.611 -41.848 1.000 63.789 16 MET EEE CA 1
ATOM 2476 C C . MET C 2 6 ? 21.338 11.941 -40.718 1.000 54.067 16 MET EEE C 1
ATOM 2477 O O . MET C 2 6 ? 20.845 12.648 -39.818 1.000 58.983 16 MET EEE O 1
ATOM 2482 N N . SER C 2 7 ? 21.244 10.613 -40.796 1.000 49.989 17 SER EEE N 1
ATOM 2483 C CA . SER C 2 7 ? 20.433 9.823 -39.835 1.000 47.538 17 SER EEE CA 1
ATOM 2484 C C . SER C 2 7 ? 21.075 8.448 -39.652 1.000 44.193 17 SER EEE C 1
ATOM 2485 O O . SER C 2 7 ? 21.589 7.880 -40.636 1.000 37.852 17 SER EEE O 1
ATOM 2488 N N . CYS C 2 8 ? 21.025 7.955 -38.414 1.000 39.413 18 CYS EEE N 1
ATOM 2489 C CA . CYS C 2 8 ? 21.360 6.541 -38.102 1.000 43.811 18 CYS EEE CA 1
ATOM 2490 C C . CYS C 2 8 ? 20.103 5.6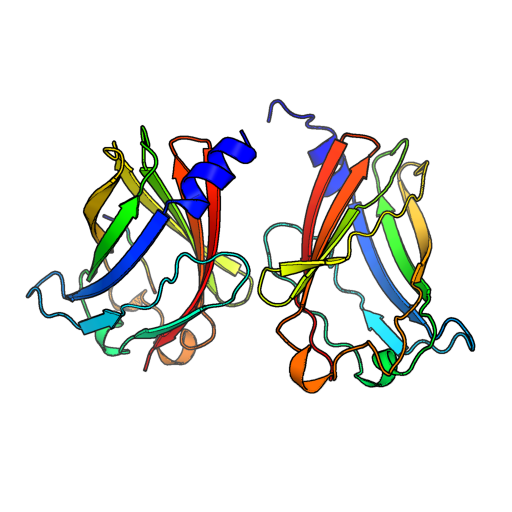65 -38.113 1.000 42.780 18 CYS EEE C 1
ATOM 2491 O O . CYS C 2 8 ? 20.213 4.466 -37.790 1.000 40.418 18 CYS EEE O 1
ATOM 2494 N N . LYS C 2 9 ? 18.956 6.249 -38.469 1.000 39.239 19 LYS EEE N 1
ATOM 2495 C CA . LYS C 2 9 ? 17.673 5.499 -38.524 1.000 40.832 19 LYS EEE CA 1
ATOM 2496 C C . LYS C 2 9 ? 17.216 5.462 -39.987 1.000 39.925 19 LYS EEE C 1
ATOM 2497 O O . LYS C 2 9 ? 16.053 5.113 -40.213 1.000 42.365 19 LYS EEE O 1
#

B-factor: mean 44.37, std 14.23, range [23.37, 106.31]

Sequence (302 aa):
SAKDEERAREILRGFKLNWMNLRDAETGKILWQGTEDLSVPGVEHEARVVPKKILKCKAVVSRELNFSSTEQMEKFRLLEQKVYFKGQCLEEWWFFEFGFVIPNSTNTWQSLIEAAPESQMMPASVLTGNVIIETKFFDDDLLVSTSRVRRLFYVKDERAREILRGFKLNWMNLRDAETGKILWQGTEDLSVPGVEHEARVPKKILKCKAVSRELNFSSTEQMEKFRLEQKVYFKGQCLEEWFFEFGFVIPNSTNTWQSLIEEAAPESQMMPASVLTGNVIIETKFFDDDLLVSTSRVRLFYVGCMSCK

Foldseek 3Di:
DVQDVVLVVFLVQKFFQKKFKAQPVPRDTQDMDRDRQQDADDAAEDETAQCSLVGQKIKMKTKMFTQDWFAKKKKWKFKDFQRRGPDIDIGIPGTDDHRDIDIDIDMGGHDDPVPDDHLVRQAQGIKIWMFIDRVPRGNHIGIYHYHHD/DQVVLVLFVVQKFFQKKFKAQPVPRHTQDMDRDGQQDFPDAAEDEGAQCSLVRQKIKMKIKMFTQDWFAKKWKWKFKDQQNRGPDIDIGTDGTDDHRDIDIDIDMGGHDPNVVGDHQVRQAQRIKIWMFIDRVPRTNHIGIYHYHHD/DDDDPD

Solvent-accessible surface area: 15964 Å² total